Protein AF-A0A4R4XBF1-F1 (afdb_monomer_lite)

Sequence (308 aa):
MYIEVRAGDREWLAQVDAEIPAEWLHENLPLRLHAVQSEWSGQVMELFGKRVANPGKGVAPQPFQHAGQIVFSPALQRFAIAFGDGRWQDGFSVHPAIPVARIDADLEDFEAFGKSLMFVGARPVDFSLVADSALTHQKLEARIREQGRLVQLRIGTASAHAVLLEKSAPNLTASLARRLPLQGRAANTYSSGPLTRFWDSQGNEQGSTDLELDVDESTVASSGRVLAAPGFIYYMPNKPYNGLRIAARSTTMMRSALPGARGRTPLLPVAQFVGDWRAIADAAENIRFTGALPLTLAHAPADVSAQT

Organism: NCBI:txid2530375

Radius of gyration: 19.28 Å; chains: 1; bounding box: 50×50×50 Å

Secondary structure (DSSP, 8-state):
-EEEEEETTEEEEEEEPTTS-HHHHHHH-SEEEEEEE-SSSEEEEEEEES------S-PPPBS-B-TTEEEEETTTTEEEEEEEEE--B-SS-B--BEEEEEE-S-HHHHHHHHHHHHHH--EEEEEEE-S-HHHHHHHHHHHHHTTS-EEEEEETTEEEEEEE-TTTSHHHHHHHHHTPSEEEEEEE-TTSTTPEEEEETTS-TT----------HHHHHHH-BSEEPTTEEEEE--TTS-EEEEE-SS-EE-B--STT--SB--BEEEEEEES--HHHHHHHHHHHHH-PEEEEEEEPPGGGGG--

pLDDT: mean 90.12, std 11.33, range [39.03, 98.62]

Foldseek 3Di:
DWKWKDFPVDIFIWAWDPQQDPVQCVVFPWDKWKWAADPPKPQKTWTHDDFGADSDPDFFFDQWAAAFWWWAFNVVSTIMGGLGTTGCDDPPDGTRTGTTIGGDAPSVVSNVVSVCCVPVPITMMTMHDDPDPVVSLVVSLVRQQVQAAKKWKDWANAIFIKGFRCVLQVQQLVQVQVVPWWKAKFFDDPQQVLWTFGQTPPADPLSADDGPDPDDVVNLVVQFHQWDDAQFWWFFNDPPNTDIIHRHEDTDGRDGPDVPDPDTGTTHTTIGTRDDRVSVSVSSVCCVPVPMTIMTMHGDDPVVVPDD

Structure (mmCIF, N/CA/C/O backbone):
data_AF-A0A4R4XBF1-F1
#
_entry.id   AF-A0A4R4XBF1-F1
#
loop_
_atom_site.group_PDB
_atom_site.id
_atom_site.type_symbol
_atom_site.label_atom_id
_atom_site.label_alt_id
_atom_site.label_comp_id
_atom_site.label_asym_id
_atom_site.label_entity_id
_atom_site.label_seq_id
_atom_site.pdbx_PDB_ins_code
_atom_site.Cartn_x
_atom_site.Cartn_y
_atom_site.Cartn_z
_atom_site.occupancy
_atom_site.B_iso_or_equiv
_atom_site.auth_seq_id
_atom_site.auth_comp_id
_atom_site.auth_asym_id
_atom_site.auth_atom_id
_atom_site.pdbx_PDB_model_num
ATOM 1 N N . MET A 1 1 ? -4.465 -13.210 -9.370 1.00 94.88 1 MET A N 1
ATOM 2 C CA . MET A 1 1 ? -3.253 -13.438 -10.181 1.00 94.88 1 MET A CA 1
ATOM 3 C C . MET A 1 1 ? -2.088 -12.753 -9.491 1.00 94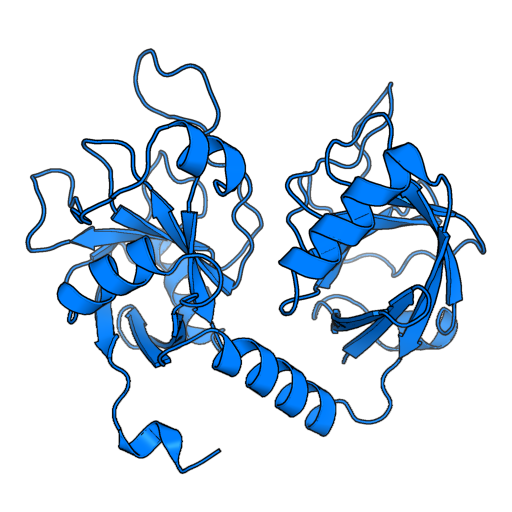.88 1 MET A C 1
ATOM 5 O O . MET A 1 1 ? -2.313 -11.746 -8.822 1.00 94.88 1 MET A O 1
ATOM 9 N N . TYR A 1 2 ? -0.885 -13.303 -9.628 1.00 97.31 2 TYR A N 1
ATOM 10 C CA . TYR A 1 2 ? 0.320 -12.775 -8.995 1.00 97.31 2 TYR A CA 1
ATOM 11 C C . TYR A 1 2 ? 1.453 -12.618 -10.000 1.00 97.31 2 TYR A C 1
ATOM 13 O O . TYR A 1 2 ? 1.590 -13.422 -10.926 1.00 97.31 2 TYR A O 1
ATOM 21 N N . ILE A 1 3 ? 2.260 -11.588 -9.772 1.00 97.81 3 ILE A N 1
ATOM 22 C CA . ILE A 1 3 ? 3.531 -11.349 -10.446 1.00 97.81 3 ILE A CA 1
ATOM 23 C C . ILE A 1 3 ? 4.636 -11.557 -9.415 1.00 97.81 3 ILE A C 1
ATOM 25 O O . ILE A 1 3 ? 4.566 -11.024 -8.308 1.00 97.81 3 ILE A O 1
ATOM 29 N N . GLU A 1 4 ? 5.655 -12.318 -9.778 1.00 97.94 4 GLU A N 1
ATOM 30 C CA . GLU A 1 4 ? 6.909 -12.375 -9.040 1.00 97.94 4 GLU A CA 1
ATOM 31 C C . GLU A 1 4 ? 7.856 -11.311 -9.610 1.00 97.94 4 GLU A C 1
ATOM 33 O O . GLU A 1 4 ? 8.024 -11.190 -10.827 1.00 97.94 4 GLU A O 1
ATOM 38 N N . VAL A 1 5 ? 8.444 -10.516 -8.717 1.00 98.31 5 VAL A N 1
ATOM 39 C CA . VAL A 1 5 ? 9.417 -9.466 -9.027 1.00 98.31 5 VAL A CA 1
ATOM 40 C C . VAL A 1 5 ? 10.745 -9.856 -8.387 1.00 98.31 5 VAL A C 1
ATOM 42 O O . VAL A 1 5 ? 10.819 -9.996 -7.167 1.00 98.31 5 VAL A O 1
ATOM 45 N N . ARG A 1 6 ? 11.803 -10.027 -9.186 1.00 98.44 6 ARG A N 1
ATOM 46 C CA . ARG A 1 6 ? 13.122 -10.473 -8.701 1.00 98.44 6 ARG A CA 1
ATOM 47 C C . ARG A 1 6 ? 14.225 -9.493 -9.034 1.00 98.44 6 ARG A C 1
ATOM 49 O O . ARG A 1 6 ? 14.297 -9.003 -10.154 1.00 98.44 6 ARG A O 1
ATOM 56 N N . ALA A 1 7 ? 15.129 -9.265 -8.086 1.00 98.12 7 ALA A N 1
ATOM 57 C CA . ALA A 1 7 ? 16.332 -8.460 -8.286 1.00 98.12 7 ALA A CA 1
ATOM 58 C C . ALA A 1 7 ? 17.541 -9.132 -7.616 1.00 98.12 7 ALA A C 1
ATOM 60 O O . ALA A 1 7 ? 17.825 -8.917 -6.436 1.00 98.12 7 ALA A O 1
ATOM 61 N N . GLY A 1 8 ? 18.268 -9.958 -8.377 1.00 96.12 8 GLY A N 1
ATOM 62 C CA . GLY A 1 8 ? 19.311 -10.826 -7.820 1.00 96.12 8 GLY A CA 1
ATOM 63 C C . GLY A 1 8 ? 18.697 -11.904 -6.924 1.00 96.12 8 GLY A C 1
ATOM 64 O O . GLY A 1 8 ? 17.823 -12.642 -7.374 1.00 96.12 8 GLY A O 1
ATOM 65 N N . ASP A 1 9 ? 19.124 -11.952 -5.661 1.00 96.69 9 ASP A N 1
ATOM 66 C CA . ASP A 1 9 ? 18.632 -12.920 -4.666 1.00 96.69 9 ASP A CA 1
ATOM 67 C C . ASP A 1 9 ? 17.354 -12.460 -3.946 1.00 96.69 9 ASP A C 1
ATOM 69 O O . ASP A 1 9 ? 16.825 -13.176 -3.099 1.00 96.69 9 ASP A O 1
ATOM 73 N N . ARG A 1 10 ? 16.855 -11.258 -4.263 1.00 97.62 10 ARG A N 1
ATOM 74 C CA . ARG A 1 10 ? 15.625 -10.709 -3.680 1.00 97.62 10 ARG A CA 1
ATOM 75 C C . ARG A 1 10 ? 14.412 -11.091 -4.513 1.00 97.62 10 ARG A C 1
ATOM 77 O O . ARG A 1 10 ? 14.472 -11.062 -5.745 1.00 97.62 10 ARG A O 1
ATOM 84 N N . GLU A 1 11 ? 13.317 -11.394 -3.827 1.00 97.06 11 GLU A N 1
ATOM 85 C CA . GLU A 1 11 ? 12.049 -11.820 -4.413 1.00 97.06 11 GLU A CA 1
ATOM 86 C C . GLU A 1 11 ? 10.882 -11.149 -3.687 1.00 97.06 11 GLU A C 1
ATOM 88 O O . GLU A 1 11 ? 10.724 -11.288 -2.472 1.00 97.06 11 GLU A O 1
ATOM 93 N N . TRP A 1 12 ? 10.024 -10.486 -4.458 1.00 97.56 12 TRP A N 1
ATOM 94 C CA . TRP A 1 12 ? 8.783 -9.897 -3.978 1.00 97.56 12 TRP A CA 1
ATOM 95 C C . TRP A 1 12 ? 7.598 -10.438 -4.769 1.00 97.56 12 TRP A C 1
ATOM 97 O O . TRP A 1 12 ? 7.664 -10.620 -5.986 1.00 97.56 12 TRP A O 1
ATOM 107 N N . LEU A 1 13 ? 6.489 -10.663 -4.071 1.00 97.19 13 LEU A N 1
ATOM 108 C CA . LEU A 1 13 ? 5.234 -11.104 -4.668 1.00 97.19 13 LEU A CA 1
ATOM 109 C C . LEU A 1 13 ? 4.285 -9.915 -4.769 1.00 97.19 13 LEU A C 1
ATOM 111 O O . LEU A 1 13 ? 3.999 -9.256 -3.769 1.00 97.19 13 LEU A O 1
ATOM 115 N N . ALA A 1 14 ? 3.786 -9.663 -5.976 1.00 97.19 14 ALA A N 1
ATOM 116 C CA . ALA A 1 14 ? 2.851 -8.589 -6.256 1.00 97.19 14 ALA A CA 1
ATOM 117 C C . ALA A 1 14 ? 1.478 -9.144 -6.652 1.00 97.19 14 ALA A C 1
ATOM 119 O O . ALA A 1 14 ? 1.356 -9.932 -7.594 1.00 97.19 14 ALA A O 1
ATOM 120 N N . GLN A 1 15 ? 0.430 -8.721 -5.950 1.00 96.00 15 GLN A N 1
ATOM 121 C CA . GLN A 1 15 ? -0.950 -9.022 -6.314 1.00 96.00 15 GLN A CA 1
ATOM 122 C C . GLN A 1 15 ? -1.380 -8.127 -7.476 1.00 96.00 15 GLN A C 1
ATOM 124 O O . GLN A 1 15 ? -1.270 -6.907 -7.386 1.00 96.00 15 GLN A O 1
ATOM 129 N N . VAL A 1 16 ? -1.868 -8.730 -8.558 1.00 95.81 16 VAL A N 1
ATOM 130 C CA . VAL A 1 16 ? -2.367 -8.006 -9.736 1.00 95.81 16 VAL A CA 1
ATOM 131 C C . VAL A 1 16 ? -3.674 -7.287 -9.408 1.00 95.81 16 VAL A C 1
ATOM 133 O O . VAL A 1 16 ? -4.547 -7.863 -8.753 1.00 95.81 16 VAL A O 1
ATOM 136 N N . ASP A 1 17 ? -3.799 -6.046 -9.876 1.00 93.12 17 ASP A N 1
ATOM 137 C CA . ASP A 1 17 ? -5.024 -5.258 -9.765 1.00 93.12 17 ASP A CA 1
ATOM 138 C C . ASP A 1 17 ? -6.161 -5.915 -10.569 1.00 93.12 17 ASP A C 1
ATOM 140 O O . ASP A 1 17 ? -5.951 -6.415 -11.674 1.00 93.12 17 ASP A O 1
ATOM 144 N N . ALA A 1 18 ? -7.371 -5.946 -10.006 1.00 90.25 18 ALA A N 1
ATOM 145 C CA . ALA A 1 18 ? -8.507 -6.639 -10.611 1.00 90.25 18 ALA A CA 1
ATOM 146 C C . ALA A 1 18 ? -8.931 -6.040 -11.962 1.00 90.25 18 ALA A C 1
ATOM 148 O O . ALA A 1 18 ? -9.569 -6.735 -12.751 1.00 90.25 18 ALA A O 1
ATOM 149 N N . GLU A 1 19 ? -8.582 -4.779 -12.230 1.00 91.38 19 GLU A N 1
ATOM 150 C CA . GLU A 1 19 ? -8.900 -4.113 -13.492 1.00 91.38 19 GLU A CA 1
ATOM 151 C C . GLU A 1 19 ? -7.895 -4.432 -14.618 1.00 91.38 19 GLU A C 1
ATOM 153 O O . GLU A 1 19 ? -8.108 -4.031 -15.764 1.00 91.38 19 GLU A O 1
ATOM 158 N N . ILE A 1 20 ? -6.807 -5.160 -14.328 1.00 94.38 20 ILE A N 1
ATOM 159 C CA . ILE A 1 20 ? -5.789 -5.519 -15.321 1.00 94.38 20 ILE A CA 1
ATOM 160 C C . ILE A 1 20 ? -6.159 -6.816 -16.046 1.00 94.38 20 ILE A C 1
ATOM 162 O O . ILE A 1 20 ? -6.286 -7.861 -15.398 1.00 94.38 20 ILE A O 1
ATOM 166 N N . PRO A 1 21 ? -6.265 -6.798 -17.390 1.00 93.88 21 PRO A N 1
ATOM 167 C CA . PRO A 1 21 ? -6.596 -7.997 -18.146 1.00 93.88 21 PRO A CA 1
ATOM 168 C C . PRO A 1 21 ? -5.510 -9.070 -18.036 1.00 93.88 21 PRO A C 1
ATOM 170 O O . PRO A 1 21 ? -4.314 -8.803 -18.201 1.00 93.88 21 PRO A O 1
ATOM 173 N N . ALA A 1 22 ? -5.937 -10.309 -17.794 1.00 94.44 22 ALA A N 1
ATOM 174 C CA . ALA A 1 22 ? -5.048 -11.458 -17.674 1.00 94.44 22 ALA A CA 1
ATOM 175 C C . ALA A 1 22 ? -4.267 -11.703 -18.974 1.00 94.44 22 ALA A C 1
ATOM 177 O O . ALA A 1 22 ? -3.059 -11.942 -18.933 1.00 94.44 22 ALA A O 1
ATOM 178 N N . GLU A 1 23 ? -4.934 -11.601 -20.127 1.00 94.75 23 GLU A N 1
ATOM 179 C CA . GLU A 1 23 ? -4.324 -11.781 -21.444 1.00 94.75 23 GLU A CA 1
ATOM 180 C C . GLU A 1 23 ? -3.169 -10.805 -21.681 1.00 94.75 23 GLU A C 1
ATOM 182 O O . GLU A 1 23 ? -2.104 -11.210 -22.146 1.00 94.75 23 GLU A O 1
ATOM 187 N N . TRP A 1 24 ? -3.322 -9.549 -21.254 1.00 95.06 24 TRP A N 1
ATOM 188 C CA . TRP A 1 24 ? -2.279 -8.543 -21.407 1.00 95.06 24 TRP A CA 1
ATOM 189 C C . TRP A 1 24 ? -1.025 -8.910 -20.611 1.00 95.06 24 TRP A C 1
ATOM 191 O O . TRP A 1 24 ? 0.094 -8.763 -21.107 1.00 95.06 24 TRP A O 1
ATOM 201 N N . LEU A 1 25 ? -1.187 -9.431 -19.394 1.00 95.44 25 LEU A N 1
ATOM 202 C CA . LEU A 1 25 ? -0.051 -9.898 -18.604 1.00 95.44 25 LEU A CA 1
ATOM 203 C C . LEU A 1 25 ? 0.626 -11.114 -19.241 1.00 95.44 25 LEU A C 1
ATOM 205 O O . LEU A 1 25 ? 1.853 -11.157 -19.283 1.00 95.44 25 LEU A O 1
ATOM 209 N N . HIS A 1 26 ? -0.143 -12.066 -19.773 1.00 95.44 26 HIS A N 1
ATOM 210 C CA . HIS A 1 26 ? 0.401 -13.246 -20.453 1.00 95.44 26 HIS A CA 1
ATOM 211 C C . HIS A 1 26 ? 1.184 -12.903 -21.727 1.00 95.44 26 HIS A C 1
ATOM 213 O O . HIS A 1 26 ? 2.199 -13.533 -22.005 1.00 95.44 26 HIS A O 1
ATOM 219 N N . GLU A 1 27 ? 0.743 -11.907 -22.493 1.00 95.31 27 GLU A N 1
ATOM 220 C CA . GLU A 1 27 ? 1.432 -11.472 -23.716 1.00 95.31 27 GLU A CA 1
ATOM 221 C C . GLU A 1 27 ? 2.728 -10.708 -23.434 1.00 95.31 27 GLU A C 1
ATOM 223 O O . GLU A 1 27 ? 3.649 -10.687 -24.259 1.00 95.31 27 GLU A O 1
ATOM 228 N N . ASN A 1 28 ? 2.792 -10.040 -22.281 1.00 95.38 28 ASN A N 1
ATOM 229 C CA . ASN A 1 28 ? 3.901 -9.159 -21.961 1.00 95.38 28 ASN A CA 1
ATOM 230 C C . ASN A 1 28 ? 4.918 -9.792 -21.016 1.00 95.38 28 ASN A C 1
ATOM 232 O O . ASN A 1 28 ? 6.075 -9.413 -21.124 1.00 95.38 28 ASN A O 1
ATOM 236 N N . LEU A 1 29 ? 4.550 -10.755 -20.164 1.00 96.00 29 LEU A N 1
ATOM 237 C CA . LEU A 1 29 ? 5.456 -11.442 -19.236 1.00 96.00 29 LEU A CA 1
ATOM 238 C C . LEU A 1 29 ? 5.908 -12.820 -19.771 1.00 96.00 29 LEU A C 1
ATOM 240 O O . LEU A 1 29 ? 5.133 -13.498 -20.441 1.00 96.00 29 LEU A O 1
ATOM 244 N N . PRO A 1 30 ? 7.137 -13.282 -19.457 1.00 97.25 30 PRO A N 1
ATOM 245 C CA . PRO A 1 30 ? 8.114 -12.660 -18.562 1.00 97.25 30 PRO A CA 1
ATOM 246 C C . PRO A 1 30 ? 8.874 -11.483 -19.194 1.00 97.25 30 PRO A C 1
ATOM 248 O O . PRO A 1 30 ? 9.080 -11.428 -20.408 1.00 97.25 30 PRO A O 1
ATOM 251 N N . LEU A 1 31 ? 9.336 -10.554 -18.353 1.00 96.88 31 LEU A N 1
ATOM 252 C CA . LEU A 1 31 ? 10.154 -9.404 -18.754 1.00 96.88 31 LEU A CA 1
ATOM 253 C C . LEU A 1 31 ? 11.395 -9.285 -17.891 1.00 96.88 31 LEU A C 1
ATOM 255 O O . LEU A 1 31 ? 11.340 -9.475 -16.683 1.00 96.88 31 LEU A O 1
ATOM 259 N N . ARG A 1 32 ? 12.486 -8.849 -18.516 1.00 98.00 32 ARG A N 1
ATOM 260 C CA . ARG A 1 32 ? 13.673 -8.357 -17.824 1.00 98.00 32 ARG A CA 1
ATOM 261 C C . ARG A 1 32 ? 13.848 -6.880 -18.126 1.00 98.00 32 ARG A C 1
ATOM 263 O O . ARG A 1 32 ? 13.987 -6.492 -19.287 1.00 98.00 32 ARG A O 1
ATOM 270 N N . LEU A 1 33 ? 13.827 -6.066 -17.081 1.00 98.12 33 LEU A N 1
ATOM 271 C CA . LEU A 1 33 ? 13.934 -4.612 -17.144 1.00 98.12 33 LEU A CA 1
ATOM 272 C C . LEU A 1 33 ? 15.118 -4.143 -16.294 1.00 98.12 33 LEU A C 1
ATOM 274 O O . LEU A 1 33 ? 15.701 -4.914 -15.537 1.00 98.12 33 LEU A O 1
ATOM 278 N N . HIS A 1 34 ? 15.482 -2.875 -16.421 1.00 98.62 34 HIS A N 1
ATOM 279 C CA . HIS A 1 34 ? 16.468 -2.216 -15.574 1.00 98.62 34 HIS A CA 1
ATOM 280 C C . HIS A 1 34 ? 15.759 -1.166 -14.727 1.00 98.62 34 HIS A C 1
ATOM 282 O O . HIS A 1 34 ? 15.228 -0.197 -15.270 1.00 98.62 34 HIS A O 1
ATOM 288 N N . ALA A 1 35 ? 15.746 -1.369 -13.413 1.00 98.56 35 ALA A N 1
ATOM 289 C CA . ALA A 1 35 ? 15.253 -0.393 -12.458 1.00 98.56 35 ALA A CA 1
ATOM 290 C C . ALA A 1 35 ? 16.285 0.714 -12.253 1.00 98.56 35 ALA A C 1
ATOM 292 O O . ALA A 1 35 ? 17.456 0.437 -11.984 1.00 98.56 35 ALA A O 1
ATOM 293 N N . VAL A 1 36 ? 15.834 1.959 -12.368 1.00 98.25 36 VAL A N 1
ATOM 294 C CA . VAL A 1 36 ? 16.632 3.171 -12.167 1.00 98.25 36 VAL A CA 1
ATOM 295 C C . VAL A 1 36 ? 15.869 4.101 -11.235 1.00 98.25 36 VAL A C 1
ATOM 297 O O . VAL A 1 36 ? 14.657 4.254 -11.376 1.00 98.25 36 VAL A O 1
ATOM 300 N N . GLN A 1 37 ? 16.561 4.734 -10.290 1.00 97.38 37 GLN A N 1
ATOM 301 C CA . GLN A 1 37 ? 15.962 5.778 -9.461 1.00 97.38 37 GLN A CA 1
ATOM 302 C C . GLN A 1 37 ? 15.460 6.926 -10.347 1.00 97.38 37 GLN A C 1
ATOM 304 O O . GLN A 1 37 ? 16.231 7.479 -11.128 1.00 97.38 37 GLN A O 1
ATOM 309 N N . SER A 1 38 ? 14.189 7.309 -10.216 1.00 96.19 38 SER A N 1
ATOM 310 C CA . SER A 1 38 ? 13.674 8.478 -10.930 1.00 96.19 38 SER A CA 1
ATOM 311 C C . SER A 1 38 ? 14.205 9.764 -10.300 1.00 96.19 38 SER A C 1
ATOM 313 O O . SER A 1 38 ? 14.159 9.935 -9.079 1.00 96.19 38 SER A O 1
ATOM 315 N N . GLU A 1 39 ? 14.657 10.693 -11.138 1.00 94.56 39 GLU A N 1
ATOM 316 C CA . GLU A 1 39 ? 15.196 11.991 -10.708 1.00 94.56 39 GLU A CA 1
ATOM 317 C C . GLU A 1 39 ? 14.098 12.966 -10.252 1.00 94.56 39 GLU A C 1
ATOM 319 O O . GLU A 1 39 ? 14.338 13.836 -9.418 1.00 94.56 39 GLU A O 1
ATOM 324 N N . TRP A 1 40 ? 12.875 12.806 -10.770 1.00 93.12 40 TRP A N 1
ATOM 325 C CA . TRP A 1 40 ? 11.784 13.778 -10.602 1.00 93.12 40 TRP A CA 1
ATOM 326 C C . TRP A 1 40 ? 10.613 13.256 -9.766 1.00 93.12 40 TRP A C 1
ATOM 328 O O . TRP A 1 40 ? 9.744 14.036 -9.377 1.00 93.12 40 TRP A O 1
ATOM 338 N N . SER A 1 41 ? 10.578 11.953 -9.469 1.00 93.56 41 SER A N 1
ATOM 339 C CA . SER A 1 41 ? 9.364 11.281 -8.974 1.00 93.56 41 SER A CA 1
ATOM 340 C C . SER A 1 41 ? 9.366 10.927 -7.482 1.00 93.56 41 SER A C 1
ATOM 342 O O . SER A 1 41 ? 8.446 10.258 -7.004 1.00 93.56 41 SER A O 1
ATOM 344 N N . GLY A 1 42 ? 10.371 11.367 -6.719 1.00 91.75 42 GLY A N 1
ATOM 345 C CA . GLY A 1 42 ? 10.514 10.998 -5.307 1.00 91.75 42 GLY A CA 1
ATOM 346 C C . GLY A 1 42 ? 10.883 9.521 -5.149 1.00 91.75 42 GLY A C 1
ATOM 347 O O . GLY A 1 42 ? 11.841 9.058 -5.762 1.00 91.75 42 GLY A O 1
ATOM 348 N N . GLN A 1 43 ? 10.137 8.760 -4.342 1.00 95.38 43 GLN A N 1
ATOM 349 C CA . GLN A 1 43 ? 10.429 7.342 -4.084 1.00 95.38 43 GLN A CA 1
ATOM 350 C C . GLN A 1 43 ? 9.832 6.409 -5.155 1.00 95.38 43 GLN A C 1
ATOM 352 O O . GLN A 1 43 ? 9.086 5.476 -4.854 1.00 95.38 43 GLN A O 1
ATOM 357 N N . VAL A 1 44 ? 10.153 6.681 -6.424 1.00 97.19 44 VAL A N 1
ATOM 358 C CA . VAL A 1 44 ? 9.748 5.881 -7.590 1.00 97.19 44 VAL A CA 1
ATOM 359 C C . VAL A 1 44 ? 10.985 5.462 -8.372 1.00 97.19 44 VAL A C 1
ATOM 361 O O . VAL A 1 44 ? 11.847 6.291 -8.668 1.00 97.19 44 VAL A O 1
ATOM 364 N N . MET A 1 45 ? 11.050 4.184 -8.738 1.00 98.06 45 MET A N 1
ATOM 365 C CA . MET A 1 45 ? 12.010 3.668 -9.708 1.00 98.06 45 MET A CA 1
ATOM 366 C C . MET A 1 45 ? 11.326 3.469 -11.063 1.00 98.06 45 MET A C 1
ATOM 368 O O . MET A 1 45 ? 10.221 2.931 -11.145 1.00 98.06 45 MET A O 1
ATOM 372 N N . GLU A 1 46 ? 11.980 3.903 -12.131 1.00 97.81 46 GLU A N 1
ATOM 373 C CA . GLU A 1 46 ? 11.531 3.707 -13.508 1.00 97.81 46 GLU A CA 1
ATOM 374 C C . GLU A 1 46 ? 12.162 2.444 -14.082 1.00 97.81 46 GLU A C 1
ATOM 376 O O . GLU A 1 46 ? 13.324 2.141 -13.807 1.00 97.81 46 GLU A O 1
ATOM 381 N N . LEU A 1 47 ? 11.392 1.695 -14.874 1.00 98.06 47 LEU A N 1
ATOM 382 C CA . LEU A 1 47 ? 11.845 0.436 -15.451 1.00 98.06 47 LEU A CA 1
ATOM 383 C C . LEU A 1 47 ? 12.091 0.597 -16.952 1.00 98.06 47 LEU A C 1
ATOM 385 O O . LEU A 1 47 ? 11.168 0.844 -17.731 1.00 98.06 47 LEU A O 1
ATOM 389 N N . PHE A 1 48 ? 13.346 0.430 -17.362 1.00 97.69 48 PHE A N 1
ATOM 390 C CA . PHE A 1 48 ? 13.781 0.550 -18.752 1.00 97.69 48 PHE A CA 1
ATOM 391 C C . PHE A 1 48 ? 14.023 -0.822 -19.382 1.00 97.69 48 PHE A C 1
ATOM 393 O O . PHE A 1 48 ? 14.629 -1.706 -18.780 1.00 97.69 48 PHE A O 1
ATOM 400 N N . GLY A 1 49 ? 13.582 -1.004 -20.624 1.00 94.94 49 GLY A N 1
ATOM 401 C CA . GLY A 1 49 ? 13.760 -2.255 -21.354 1.00 94.94 49 GLY A CA 1
ATOM 402 C C . GLY A 1 49 ? 12.801 -2.364 -22.532 1.00 94.94 49 GLY A C 1
ATOM 403 O O . GLY A 1 49 ? 12.544 -1.377 -23.224 1.00 94.94 49 GLY A O 1
ATOM 404 N N . LYS A 1 50 ? 12.276 -3.571 -22.765 1.00 93.12 50 LYS A N 1
ATOM 405 C CA . LYS A 1 50 ? 11.281 -3.833 -23.812 1.00 93.12 50 LYS A CA 1
ATOM 406 C C . LYS A 1 50 ? 10.036 -2.966 -23.581 1.00 93.12 50 LYS A C 1
ATOM 408 O O . LYS A 1 50 ? 9.508 -2.929 -22.473 1.00 93.12 50 LYS A O 1
ATOM 413 N N . ARG A 1 51 ? 9.561 -2.293 -24.635 1.00 92.62 51 ARG A N 1
ATOM 414 C CA . ARG A 1 51 ? 8.282 -1.566 -24.607 1.00 92.62 51 ARG A CA 1
ATOM 415 C C . ARG A 1 51 ? 7.120 -2.546 -24.514 1.00 92.62 51 ARG A C 1
ATOM 417 O O . ARG A 1 51 ? 7.143 -3.602 -25.144 1.00 92.62 51 ARG A O 1
ATOM 424 N N . VAL A 1 52 ? 6.108 -2.153 -23.758 1.00 91.81 52 VAL A N 1
ATOM 425 C CA . VAL A 1 52 ? 4.949 -2.983 -23.422 1.00 91.81 52 VAL A CA 1
ATOM 426 C C . VAL A 1 52 ? 3.709 -2.340 -24.029 1.00 91.81 52 VAL A C 1
ATOM 428 O O . VAL A 1 52 ? 3.569 -1.112 -24.020 1.00 91.81 52 VAL A O 1
ATOM 431 N N . ALA A 1 53 ? 2.832 -3.157 -24.612 1.00 90.62 53 ALA A N 1
ATOM 432 C CA . ALA A 1 53 ? 1.586 -2.663 -25.188 1.00 90.62 53 ALA A CA 1
ATOM 433 C C . ALA A 1 53 ? 0.703 -2.027 -24.100 1.00 90.62 53 ALA A C 1
ATOM 435 O O . ALA A 1 53 ? 0.841 -2.328 -22.919 1.00 90.62 53 ALA A O 1
ATOM 436 N N . ASN A 1 54 ? -0.216 -1.141 -24.477 1.00 90.19 54 ASN A N 1
ATOM 437 C CA . ASN A 1 54 ? -1.161 -0.571 -23.516 1.00 90.19 54 ASN A CA 1
ATOM 438 C C . ASN A 1 54 ? -2.151 -1.664 -23.044 1.00 90.19 54 ASN A C 1
ATOM 440 O O . ASN A 1 54 ? -2.707 -2.326 -23.921 1.00 90.19 54 ASN A O 1
ATOM 444 N N . PRO A 1 55 ? -2.406 -1.839 -21.728 1.00 87.38 55 PRO A N 1
ATOM 445 C CA . PRO A 1 55 ? -3.381 -2.808 -21.207 1.00 87.38 55 PRO A CA 1
ATOM 446 C C . PRO A 1 55 ? -4.825 -2.569 -21.664 1.00 87.38 55 PRO A C 1
ATOM 448 O O . PRO A 1 55 ? -5.675 -3.428 -21.468 1.00 87.38 55 PRO A O 1
ATOM 451 N N . GLY A 1 56 ? -5.116 -1.429 -22.297 1.00 80.69 56 GLY A N 1
ATOM 452 C CA . GLY A 1 56 ? -6.418 -1.125 -22.880 1.00 80.69 56 GLY A CA 1
ATOM 453 C C . GLY A 1 56 ? -7.111 0.046 -22.189 1.00 80.69 56 GLY A C 1
ATOM 454 O O . GLY A 1 56 ? -6.526 0.762 -21.377 1.00 80.69 56 GLY A O 1
ATOM 455 N N . LYS A 1 57 ? -8.368 0.295 -22.566 1.00 71.19 57 LYS A N 1
ATOM 456 C CA . LYS A 1 57 ? -9.204 1.340 -21.957 1.00 71.19 57 LYS A CA 1
ATOM 457 C C . LYS A 1 57 ? -9.951 0.734 -20.770 1.00 71.19 57 LYS A C 1
ATOM 459 O O . LYS A 1 57 ? -10.600 -0.287 -20.947 1.00 71.19 57 LYS A O 1
ATOM 464 N N . GLY A 1 58 ? -9.915 1.378 -19.606 1.00 74.38 58 GLY A N 1
ATOM 465 C CA . GLY A 1 58 ? -10.760 0.981 -18.473 1.00 74.38 58 GLY A CA 1
ATOM 466 C C . GLY A 1 58 ? -10.208 1.390 -17.115 1.00 74.38 58 GLY A C 1
ATOM 467 O O . GLY A 1 58 ? -10.965 1.897 -16.297 1.00 74.38 58 GLY A O 1
ATOM 468 N N . VAL A 1 59 ? -8.893 1.267 -16.919 1.00 78.12 59 VAL A N 1
ATOM 469 C CA . VAL A 1 59 ? -8.256 1.562 -15.628 1.00 78.12 59 VAL A CA 1
ATOM 470 C C . VAL A 1 59 ? -7.958 3.052 -15.506 1.00 78.12 59 VAL A C 1
ATOM 472 O O . VAL A 1 59 ? -7.249 3.634 -16.337 1.00 78.12 59 VAL A O 1
ATOM 475 N N . ALA A 1 60 ? -8.498 3.690 -14.470 1.00 85.38 60 ALA A N 1
ATOM 476 C CA . ALA A 1 60 ? -8.256 5.105 -14.224 1.00 85.38 60 ALA A CA 1
ATOM 477 C C . ALA A 1 60 ? -6.817 5.323 -13.710 1.00 85.38 60 ALA A C 1
ATOM 479 O O . ALA A 1 60 ? -6.406 4.688 -12.735 1.00 85.38 60 ALA A O 1
ATOM 480 N N . PRO A 1 61 ? -6.034 6.239 -14.311 1.00 90.00 61 PRO A N 1
ATOM 481 C CA . PRO A 1 61 ? -4.702 6.540 -13.812 1.00 90.00 61 PRO A CA 1
ATOM 482 C C . PRO A 1 61 ? -4.772 7.198 -12.430 1.00 90.00 61 PRO A C 1
ATOM 484 O O . PRO A 1 61 ? -5.644 8.025 -12.154 1.00 90.00 61 PRO A O 1
ATOM 487 N N . GLN A 1 62 ? -3.801 6.880 -11.579 1.00 87.50 62 GLN A N 1
ATOM 488 C CA . GLN A 1 62 ? -3.664 7.451 -10.247 1.00 87.50 62 GLN A CA 1
ATOM 489 C C . GLN A 1 62 ? -2.554 8.513 -10.220 1.00 87.50 62 GLN A C 1
ATOM 491 O O . GLN A 1 62 ? -1.461 8.291 -10.743 1.00 87.50 62 GLN A O 1
ATOM 496 N N . PRO A 1 63 ? -2.794 9.685 -9.602 1.00 85.31 63 PRO A N 1
ATOM 497 C CA . PRO A 1 63 ? -1.830 10.784 -9.599 1.00 85.31 63 PRO A CA 1
ATOM 498 C C . PRO A 1 63 ? -0.697 10.627 -8.577 1.00 85.31 63 PRO A C 1
ATOM 500 O O . PRO A 1 63 ? 0.219 11.445 -8.594 1.00 85.31 63 PRO A O 1
ATOM 503 N N . PHE A 1 64 ? -0.778 9.651 -7.673 1.00 90.38 64 PHE A N 1
ATOM 504 C CA . PHE A 1 64 ? 0.193 9.386 -6.611 1.00 90.38 64 PHE A CA 1
ATOM 505 C C . PHE A 1 64 ? 0.395 7.885 -6.475 1.00 90.38 64 PHE A C 1
ATOM 507 O O . PHE A 1 64 ? -0.539 7.127 -6.734 1.00 90.38 64 PHE A O 1
ATOM 514 N N . GLN A 1 65 ? 1.592 7.483 -6.052 1.00 93.19 65 GLN A N 1
ATOM 515 C CA . GLN A 1 65 ? 1.947 6.085 -5.856 1.00 93.19 65 GLN A CA 1
ATOM 516 C C . GLN A 1 65 ? 2.490 5.850 -4.453 1.00 93.19 65 GLN A C 1
ATOM 518 O O . GLN A 1 65 ? 3.241 6.671 -3.932 1.00 93.19 65 GLN A O 1
ATOM 523 N N . HIS A 1 66 ? 2.106 4.734 -3.846 1.00 92.94 66 HIS A N 1
ATOM 524 C CA . HIS A 1 66 ? 2.579 4.332 -2.521 1.00 92.94 66 HIS A CA 1
ATOM 525 C C . HIS A 1 66 ? 3.581 3.182 -2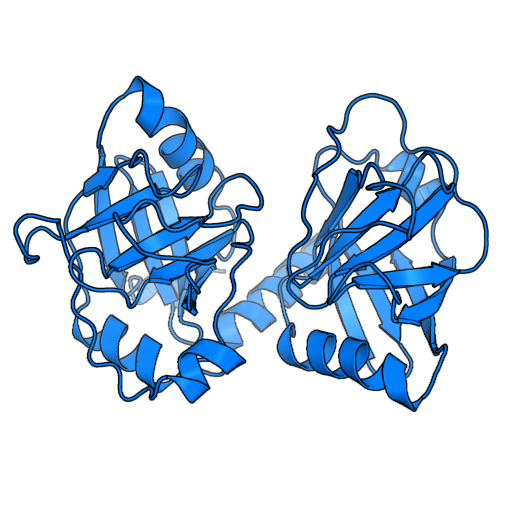.610 1.00 92.94 66 HIS A C 1
ATOM 527 O O . HIS A 1 66 ? 3.675 2.507 -3.635 1.00 92.94 66 HIS A O 1
ATOM 533 N N . ALA A 1 67 ? 4.273 2.915 -1.501 1.00 93.50 67 ALA A N 1
ATOM 534 C CA . ALA A 1 67 ? 5.210 1.804 -1.392 1.00 93.50 67 ALA A CA 1
ATOM 535 C C . ALA A 1 67 ? 4.588 0.483 -1.883 1.00 93.50 67 ALA A C 1
ATOM 537 O O . ALA A 1 67 ? 3.458 0.147 -1.519 1.00 93.50 67 ALA A O 1
ATOM 538 N N . GLY A 1 68 ? 5.330 -0.229 -2.730 1.00 95.88 68 GLY A N 1
ATOM 539 C CA . GLY A 1 68 ? 4.953 -1.504 -3.336 1.00 95.88 68 GLY A CA 1
ATOM 540 C C . GLY A 1 68 ? 4.101 -1.398 -4.604 1.00 95.88 68 GLY A C 1
ATOM 541 O O . GLY A 1 68 ? 3.872 -2.417 -5.254 1.00 95.88 68 GLY A O 1
ATOM 542 N N . GLN A 1 69 ? 3.624 -0.211 -4.993 1.00 96.94 69 GLN A N 1
ATOM 543 C CA . GLN A 1 69 ? 2.736 -0.076 -6.150 1.00 96.94 69 GLN A CA 1
ATOM 544 C C . GLN A 1 69 ? 3.506 -0.136 -7.474 1.00 96.94 69 GLN A C 1
ATOM 546 O O . GLN A 1 69 ? 4.379 0.694 -7.739 1.00 96.94 69 GLN A O 1
ATOM 551 N N . ILE A 1 70 ? 3.132 -1.089 -8.327 1.00 97.69 70 ILE A N 1
ATOM 552 C CA . ILE A 1 70 ? 3.615 -1.238 -9.701 1.00 97.69 70 ILE A CA 1
ATOM 553 C C . ILE A 1 70 ? 2.624 -0.530 -10.616 1.00 97.69 70 ILE A C 1
ATOM 555 O O . ILE A 1 70 ? 1.424 -0.805 -10.573 1.00 97.69 70 ILE A O 1
ATOM 559 N N . VAL A 1 71 ? 3.122 0.376 -11.451 1.00 97.19 71 VAL A N 1
ATOM 560 C CA . VAL A 1 71 ? 2.303 1.175 -12.362 1.00 97.19 71 VAL A CA 1
ATOM 561 C C . VAL A 1 71 ? 2.818 1.109 -13.793 1.00 97.19 71 VAL A C 1
ATOM 563 O O . VAL A 1 71 ? 4.004 0.895 -14.034 1.00 97.19 71 VAL A O 1
ATOM 566 N N . PHE A 1 72 ? 1.928 1.340 -14.751 1.00 96.88 72 PHE A N 1
ATOM 567 C CA . PHE A 1 72 ? 2.228 1.443 -16.174 1.00 96.88 72 PHE A CA 1
ATOM 568 C C . PHE A 1 72 ? 1.813 2.814 -16.716 1.00 96.88 72 PHE A C 1
ATOM 570 O O . PHE A 1 72 ? 0.753 3.329 -16.367 1.00 96.88 72 PHE A O 1
ATOM 577 N N . SER A 1 73 ? 2.630 3.409 -17.587 1.00 94.94 73 SER A N 1
ATOM 578 C CA . SER A 1 73 ? 2.278 4.649 -18.290 1.00 94.94 73 SER A CA 1
ATOM 579 C C . SER A 1 73 ? 2.035 4.362 -19.768 1.00 94.94 73 SER A C 1
ATOM 581 O O . SER A 1 73 ? 2.991 4.044 -20.481 1.00 94.94 73 SER A O 1
ATOM 583 N N . PRO A 1 74 ? 0.799 4.538 -20.275 1.00 92.62 74 PRO A N 1
ATOM 584 C CA . PRO A 1 74 ? 0.509 4.406 -21.700 1.00 92.62 74 PRO A CA 1
ATOM 585 C C . PRO A 1 74 ? 1.316 5.350 -22.587 1.00 92.62 74 PRO A C 1
ATOM 587 O O . PRO A 1 74 ? 1.716 4.967 -23.682 1.00 92.62 74 PRO A O 1
ATOM 590 N N . ALA A 1 75 ? 1.568 6.573 -22.111 1.00 91.50 75 ALA A N 1
ATOM 591 C CA . ALA A 1 75 ? 2.310 7.583 -22.861 1.00 91.50 75 ALA A CA 1
ATOM 592 C C . ALA A 1 75 ? 3.780 7.184 -23.050 1.00 91.50 75 ALA A C 1
ATOM 594 O O . ALA A 1 75 ? 4.375 7.453 -24.089 1.00 91.50 75 ALA A O 1
ATOM 595 N N . LEU A 1 76 ? 4.353 6.525 -22.042 1.00 93.31 76 LEU A N 1
ATOM 596 C CA . LEU A 1 76 ? 5.761 6.140 -22.017 1.00 93.31 76 LEU A CA 1
ATOM 597 C C . LEU A 1 76 ? 5.984 4.674 -22.421 1.00 93.31 76 LEU A C 1
ATOM 599 O O . LEU A 1 76 ? 7.124 4.276 -22.648 1.00 93.31 76 LEU A O 1
ATOM 603 N N . GLN A 1 77 ? 4.913 3.875 -22.494 1.00 94.75 77 GLN A N 1
ATOM 604 C CA . GLN A 1 77 ? 4.920 2.428 -22.747 1.00 94.75 77 GLN A CA 1
ATOM 605 C C . GLN A 1 77 ? 5.896 1.658 -21.847 1.00 94.75 77 GLN A C 1
ATOM 607 O O . GLN A 1 77 ? 6.593 0.740 -22.293 1.00 94.75 77 GLN A O 1
ATOM 612 N N . ARG A 1 78 ? 5.965 2.062 -20.575 1.00 95.25 78 ARG A N 1
ATOM 613 C CA . ARG A 1 78 ? 6.900 1.522 -19.584 1.00 95.25 78 ARG A CA 1
ATOM 614 C C . ARG A 1 78 ? 6.241 1.355 -18.225 1.00 95.25 78 ARG A C 1
ATOM 616 O O . ARG A 1 78 ? 5.190 1.941 -17.957 1.00 95.25 78 ARG A O 1
ATOM 623 N N . PHE A 1 79 ? 6.904 0.582 -17.380 1.00 97.56 79 PHE A N 1
ATOM 624 C CA . PHE A 1 79 ? 6.540 0.399 -15.985 1.00 97.56 79 PHE A CA 1
ATOM 625 C C . PHE A 1 79 ? 7.342 1.330 -15.069 1.00 97.56 79 PHE A C 1
ATOM 627 O O . PHE A 1 79 ? 8.445 1.768 -15.404 1.00 97.56 79 PHE A O 1
ATOM 634 N N . ALA A 1 80 ? 6.798 1.574 -13.885 1.00 97.88 80 ALA A N 1
ATOM 635 C CA . ALA A 1 80 ? 7.507 2.120 -12.739 1.00 97.88 80 ALA A CA 1
ATOM 636 C C . ALA A 1 80 ? 7.038 1.407 -11.466 1.00 97.88 80 ALA A C 1
ATOM 638 O O . ALA A 1 80 ? 5.952 0.823 -11.439 1.00 97.88 80 ALA A O 1
ATOM 639 N N . ILE A 1 81 ? 7.850 1.453 -10.411 1.00 98.06 81 ILE A N 1
ATOM 640 C CA . ILE A 1 81 ? 7.478 0.926 -9.096 1.00 98.06 81 ILE A CA 1
ATOM 641 C C . ILE A 1 81 ? 7.766 1.975 -8.032 1.00 98.06 81 ILE A C 1
ATOM 643 O O . ILE A 1 81 ? 8.865 2.527 -7.969 1.00 98.06 81 ILE A O 1
ATOM 647 N N . ALA A 1 82 ? 6.792 2.251 -7.176 1.00 97.50 82 ALA A N 1
ATOM 648 C CA . ALA A 1 82 ? 7.007 3.088 -6.008 1.00 97.50 82 ALA A CA 1
ATOM 649 C C . ALA A 1 82 ? 7.555 2.243 -4.854 1.00 97.50 82 ALA A C 1
ATOM 651 O O . ALA A 1 82 ? 6.926 1.284 -4.419 1.00 97.50 82 ALA A O 1
ATOM 652 N N . PHE A 1 83 ? 8.733 2.600 -4.345 1.00 96.44 83 PHE A N 1
ATOM 653 C CA . PHE A 1 83 ? 9.348 1.970 -3.167 1.00 96.44 83 PHE A CA 1
ATOM 654 C C . PHE A 1 83 ? 9.119 2.783 -1.883 1.00 96.44 83 PHE A C 1
ATOM 656 O O . PHE A 1 83 ? 9.662 2.474 -0.829 1.00 96.44 83 PHE A O 1
ATOM 663 N N . GLY A 1 84 ? 8.304 3.830 -1.981 1.00 92.88 84 GLY A N 1
ATOM 664 C CA . GLY A 1 84 ? 7.897 4.713 -0.902 1.00 92.88 84 GLY A CA 1
ATOM 665 C C . GLY A 1 84 ? 6.815 5.669 -1.403 1.00 92.88 84 GLY A C 1
ATOM 666 O O . GLY A 1 84 ? 6.027 5.308 -2.277 1.00 92.88 84 GLY A O 1
ATOM 667 N N . ASP A 1 85 ? 6.794 6.895 -0.893 1.00 90.75 85 ASP A N 1
ATOM 668 C CA . ASP A 1 85 ? 5.845 7.912 -1.333 1.00 90.75 85 ASP A CA 1
ATOM 669 C C . ASP A 1 85 ? 6.323 8.593 -2.623 1.00 90.75 85 ASP A C 1
ATOM 671 O O . ASP A 1 85 ? 7.357 9.271 -2.664 1.00 90.75 85 ASP A O 1
ATOM 675 N N . GLY A 1 86 ? 5.543 8.429 -3.691 1.00 90.50 86 GLY A N 1
ATOM 676 C CA . GLY A 1 86 ? 5.923 8.827 -5.036 1.00 90.50 86 GLY A CA 1
ATOM 677 C C . GLY A 1 86 ? 4.840 9.567 -5.811 1.00 90.50 86 GLY A C 1
ATOM 678 O O . GLY A 1 86 ? 3.640 9.476 -5.539 1.00 90.50 86 GLY A O 1
ATOM 679 N N . ARG A 1 87 ? 5.286 10.305 -6.825 1.00 91.88 87 ARG A N 1
ATOM 680 C CA . ARG A 1 87 ? 4.435 10.803 -7.905 1.00 91.88 87 ARG A CA 1
ATOM 681 C C . ARG A 1 87 ? 5.216 10.694 -9.196 1.00 91.88 87 ARG A C 1
ATOM 683 O O . ARG A 1 87 ? 6.162 11.449 -9.379 1.00 91.88 87 ARG A O 1
ATOM 690 N N . TRP A 1 88 ? 4.820 9.782 -10.073 1.00 93.88 88 TRP A N 1
ATOM 691 C CA . TRP A 1 88 ? 5.521 9.577 -11.329 1.00 93.88 88 TRP A CA 1
ATOM 692 C C . TRP A 1 88 ? 5.361 10.784 -12.254 1.00 93.88 88 TRP A C 1
ATOM 694 O O . TRP A 1 88 ? 4.261 11.107 -12.709 1.00 93.88 88 TRP A O 1
ATOM 704 N N . GLN A 1 89 ? 6.466 11.475 -12.495 1.00 94.25 89 GLN A N 1
ATOM 705 C CA . GLN A 1 89 ? 6.518 12.708 -13.265 1.00 94.25 89 GLN A CA 1
ATOM 706 C C . GLN A 1 89 ? 7.909 12.898 -13.873 1.00 94.25 89 GLN A C 1
ATOM 708 O O . GLN A 1 89 ? 8.875 12.260 -13.453 1.00 94.25 89 GLN A O 1
ATOM 713 N N . ASP A 1 90 ? 7.999 13.808 -14.831 1.00 91.56 90 ASP A N 1
ATOM 714 C CA . ASP A 1 90 ? 9.254 14.344 -15.344 1.00 91.56 90 ASP A CA 1
ATOM 715 C C . ASP A 1 90 ? 9.357 15.848 -15.030 1.00 91.56 90 ASP A C 1
ATOM 717 O O . ASP A 1 90 ? 8.536 16.411 -14.298 1.00 91.56 90 ASP A O 1
ATOM 721 N N . GLY A 1 91 ? 10.380 16.515 -15.568 1.00 90.19 91 GLY A N 1
ATOM 722 C CA . GLY A 1 91 ? 10.561 17.960 -15.401 1.00 90.19 91 GLY A CA 1
ATOM 723 C C . GLY A 1 91 ? 9.455 18.824 -16.028 1.00 90.19 91 GLY A C 1
ATOM 724 O O . GLY A 1 91 ? 9.446 20.035 -15.811 1.00 90.19 91 GLY A O 1
ATOM 725 N N . PHE A 1 92 ? 8.527 18.240 -16.793 1.00 90.88 92 PHE A N 1
ATOM 726 C CA . PHE A 1 92 ? 7.505 18.964 -17.551 1.00 90.88 92 PHE A CA 1
ATOM 727 C C . PHE A 1 92 ? 6.081 18.668 -17.080 1.00 90.88 92 PHE A C 1
ATOM 729 O O . PHE A 1 92 ? 5.223 19.552 -17.114 1.00 90.88 92 PHE A O 1
ATOM 736 N N . SER A 1 93 ? 5.789 17.432 -16.682 1.00 91.44 93 SER A N 1
ATOM 737 C CA . SER A 1 93 ? 4.428 16.989 -16.413 1.00 91.44 93 SER A CA 1
ATOM 738 C C . SER A 1 93 ? 4.362 15.731 -15.554 1.00 91.44 93 SER A C 1
ATOM 740 O O . SER A 1 93 ? 5.321 14.983 -15.384 1.00 91.44 93 SER A O 1
ATOM 742 N N . VAL A 1 94 ? 3.170 15.483 -15.023 1.00 91.25 94 VAL A N 1
ATOM 743 C CA . VAL A 1 94 ? 2.857 14.263 -14.279 1.00 91.25 94 VAL A CA 1
ATOM 744 C C . VAL A 1 94 ? 2.383 13.210 -15.261 1.00 91.25 94 VAL A C 1
ATOM 746 O O . VAL A 1 94 ? 1.514 13.482 -16.092 1.00 91.25 94 VAL A O 1
ATOM 749 N N . HIS A 1 95 ? 2.917 12.000 -15.143 1.00 91.31 95 HIS A N 1
ATOM 750 C CA . HIS A 1 95 ? 2.549 10.911 -16.029 1.00 91.31 95 HIS A CA 1
ATOM 751 C C . HIS A 1 95 ? 1.279 10.201 -15.539 1.00 91.31 95 HIS A C 1
ATOM 753 O O . HIS A 1 95 ? 1.127 9.961 -14.338 1.00 91.31 95 HIS A O 1
ATOM 759 N N . PRO A 1 96 ? 0.359 9.828 -16.448 1.00 89.31 96 PRO A N 1
ATOM 760 C CA . PRO A 1 96 ? -0.776 8.991 -16.092 1.00 89.31 96 PRO A CA 1
ATOM 761 C C . PRO A 1 96 ? -0.268 7.594 -15.722 1.00 89.31 96 PRO A C 1
ATOM 763 O O . PRO A 1 96 ? 0.203 6.853 -16.583 1.00 89.31 96 PRO A O 1
ATOM 766 N N . ALA A 1 97 ? -0.352 7.249 -14.440 1.00 93.06 97 ALA A N 1
ATOM 767 C CA . ALA A 1 97 ? 0.125 5.983 -13.905 1.00 93.06 97 ALA A CA 1
ATOM 768 C C . ALA A 1 97 ? -1.056 5.040 -13.649 1.00 93.06 97 ALA A C 1
ATOM 770 O O . ALA A 1 97 ? -1.833 5.248 -12.721 1.00 93.06 97 ALA A O 1
ATOM 771 N N . ILE A 1 98 ? -1.204 4.019 -14.486 1.00 95.06 98 ILE A N 1
ATOM 772 C CA . ILE A 1 98 ? -2.201 2.956 -14.339 1.00 95.06 98 ILE A CA 1
ATOM 773 C C . ILE A 1 98 ? -1.684 1.946 -13.304 1.00 95.06 98 ILE A C 1
ATOM 775 O O . ILE A 1 98 ? -0.612 1.389 -13.541 1.00 95.06 98 ILE A O 1
ATOM 779 N N . PRO A 1 99 ? -2.379 1.696 -12.179 1.00 94.88 99 PRO A N 1
ATOM 780 C CA . PRO A 1 99 ? -2.020 0.629 -11.245 1.00 94.88 99 PRO A CA 1
ATOM 781 C C . PRO A 1 99 ? -2.073 -0.732 -11.930 1.00 94.88 99 PRO A C 1
ATOM 783 O O . PRO A 1 99 ? -3.055 -1.045 -12.589 1.00 94.88 99 PRO A O 1
ATOM 786 N N . VAL A 1 100 ? -1.014 -1.526 -11.785 1.00 96.38 100 VAL A N 1
ATOM 787 C CA . VAL A 1 100 ? -0.915 -2.858 -12.397 1.00 96.38 100 VAL A CA 1
ATOM 788 C C . VAL A 1 100 ? -0.955 -3.952 -11.344 1.00 96.38 100 VAL A C 1
ATOM 790 O O . VAL A 1 100 ? -1.662 -4.946 -11.479 1.00 96.38 100 VAL A O 1
ATOM 793 N N . ALA A 1 101 ? -0.148 -3.790 -10.305 1.00 96.81 101 ALA A N 1
ATOM 794 C CA . ALA A 1 101 ? -0.021 -4.756 -9.233 1.00 96.81 101 ALA A CA 1
ATOM 795 C C . ALA A 1 101 ? 0.542 -4.077 -7.982 1.00 96.81 101 ALA A C 1
ATOM 797 O O . ALA A 1 101 ? 1.004 -2.932 -8.032 1.00 96.81 101 ALA A O 1
ATOM 798 N N . ARG A 1 102 ? 0.524 -4.786 -6.857 1.00 96.31 102 ARG A N 1
ATOM 799 C CA . ARG A 1 102 ? 1.004 -4.279 -5.575 1.00 96.31 102 ARG A CA 1
ATOM 800 C C . ARG A 1 102 ? 1.775 -5.336 -4.802 1.00 96.31 102 ARG A C 1
ATOM 802 O O . ARG A 1 102 ? 1.256 -6.420 -4.560 1.00 96.31 102 ARG A O 1
ATOM 809 N N . ILE A 1 103 ? 2.984 -4.986 -4.382 1.00 97.06 103 ILE A N 1
ATOM 810 C CA . ILE A 1 103 ? 3.764 -5.725 -3.388 1.00 97.06 103 ILE A CA 1
ATOM 811 C C . ILE A 1 103 ? 3.214 -5.366 -2.006 1.00 97.06 103 ILE A C 1
ATOM 813 O O . ILE A 1 103 ? 3.154 -4.189 -1.661 1.00 97.06 103 ILE A O 1
ATOM 817 N N . ASP A 1 104 ? 2.800 -6.373 -1.239 1.00 92.69 104 ASP A N 1
ATOM 818 C CA . ASP A 1 104 ? 2.152 -6.184 0.067 1.00 92.69 104 ASP A CA 1
ATOM 819 C C . ASP A 1 104 ? 2.998 -6.667 1.253 1.00 92.69 104 ASP A C 1
ATOM 821 O O . ASP A 1 104 ? 2.745 -6.259 2.381 1.00 92.69 104 ASP A O 1
ATOM 825 N N . ALA A 1 105 ? 4.011 -7.499 1.017 1.00 93.88 105 ALA A N 1
ATOM 826 C CA . ALA A 1 105 ? 4.938 -7.975 2.041 1.00 93.88 105 ALA A CA 1
ATOM 827 C C . ALA A 1 105 ? 6.359 -7.471 1.765 1.00 93.88 105 ALA A C 1
ATOM 829 O O . ALA A 1 105 ? 6.664 -7.019 0.663 1.00 93.88 1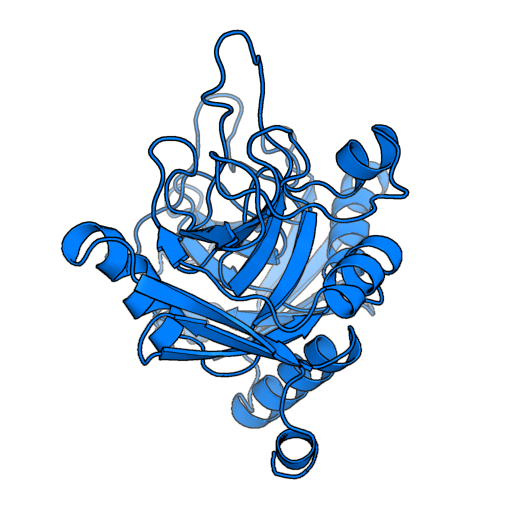05 ALA A O 1
ATOM 830 N N . ASP A 1 106 ? 7.224 -7.557 2.778 1.00 94.19 106 ASP A N 1
ATOM 831 C CA . ASP A 1 106 ? 8.662 -7.278 2.656 1.00 94.19 106 ASP A CA 1
ATOM 832 C C . ASP A 1 106 ? 8.981 -5.850 2.151 1.00 94.19 106 ASP A C 1
ATOM 834 O O . ASP A 1 106 ? 10.013 -5.594 1.528 1.00 94.19 106 ASP A O 1
ATOM 838 N N . LEU A 1 107 ? 8.091 -4.889 2.439 1.00 93.06 107 LEU A N 1
ATOM 839 C CA . LEU A 1 107 ? 8.187 -3.506 1.953 1.00 93.06 107 LEU A CA 1
ATOM 840 C C . LEU A 1 107 ? 9.431 -2.760 2.452 1.00 93.06 107 LEU A C 1
ATOM 842 O O . LEU A 1 107 ? 9.903 -1.859 1.767 1.00 93.06 107 LEU A O 1
ATOM 846 N N . GLU A 1 108 ? 9.969 -3.119 3.617 1.00 92.12 108 GLU A N 1
ATOM 847 C CA . GLU A 1 108 ? 11.206 -2.527 4.140 1.00 92.12 108 GLU A CA 1
ATOM 848 C C . GLU A 1 108 ? 12.426 -2.930 3.296 1.00 92.12 108 GLU A C 1
ATOM 850 O O . GLU A 1 108 ? 13.211 -2.069 2.892 1.00 92.12 108 GLU A O 1
ATOM 855 N N . ASP A 1 109 ? 12.547 -4.218 2.954 1.00 95.38 109 ASP A N 1
ATOM 856 C CA . ASP A 1 109 ? 13.594 -4.708 2.049 1.00 95.38 109 ASP A CA 1
ATOM 857 C C . ASP A 1 109 ? 13.437 -4.109 0.640 1.00 95.38 109 ASP A C 1
ATOM 859 O O . ASP A 1 109 ? 14.417 -3.677 0.021 1.00 95.38 109 ASP A O 1
ATOM 863 N N . PHE A 1 110 ? 12.195 -3.996 0.159 1.00 96.88 110 PHE A N 1
ATOM 864 C CA . PHE A 1 110 ? 11.899 -3.350 -1.118 1.00 96.88 110 PHE A CA 1
ATOM 865 C C . PHE A 1 110 ? 12.264 -1.853 -1.121 1.00 96.88 110 PHE A C 1
ATOM 867 O O . PHE A 1 110 ? 12.867 -1.350 -2.074 1.00 96.88 110 PHE A O 1
ATOM 874 N N . GLU A 1 111 ? 11.965 -1.127 -0.041 1.00 95.94 111 GLU A N 1
ATOM 875 C CA . GLU A 1 111 ? 12.362 0.273 0.128 1.00 95.94 111 GLU A CA 1
ATOM 876 C C . GLU A 1 111 ? 13.888 0.422 0.167 1.00 95.94 111 GLU A C 1
ATOM 878 O O . GLU A 1 111 ? 14.441 1.319 -0.479 1.00 95.94 111 GLU A O 1
ATOM 883 N N . ALA A 1 112 ? 14.587 -0.476 0.868 1.00 96.62 112 ALA A N 1
ATOM 884 C CA . ALA A 1 112 ? 16.045 -0.507 0.899 1.00 96.62 112 ALA A CA 1
ATOM 885 C C . ALA A 1 112 ? 16.644 -0.773 -0.494 1.00 96.62 112 ALA A C 1
ATOM 887 O O . ALA A 1 112 ? 17.625 -0.127 -0.874 1.00 96.62 112 ALA A O 1
ATOM 888 N N . PHE A 1 113 ? 16.042 -1.672 -1.285 1.00 98.19 113 PHE A N 1
ATOM 889 C CA . PHE A 1 113 ? 16.408 -1.877 -2.690 1.00 98.19 113 PHE A CA 1
ATOM 890 C C . PHE A 1 113 ? 16.277 -0.582 -3.496 1.00 98.19 113 PHE A C 1
ATOM 892 O O . PHE A 1 113 ? 17.259 -0.141 -4.095 1.00 98.19 113 PHE A O 1
ATOM 899 N N . GLY A 1 114 ? 15.105 0.057 -3.465 1.00 97.69 114 GLY A N 1
ATOM 900 C CA . GLY A 1 114 ? 14.848 1.282 -4.223 1.00 97.69 114 GLY A CA 1
ATOM 901 C C . GLY A 1 114 ? 15.798 2.422 -3.851 1.00 97.69 114 GLY A C 1
ATOM 902 O O . GLY A 1 114 ? 16.422 3.013 -4.730 1.00 97.69 114 GLY A O 1
ATOM 903 N N . LYS A 1 115 ? 16.016 2.658 -2.549 1.00 96.50 115 LYS A N 1
ATOM 904 C CA . LYS A 1 115 ? 16.994 3.650 -2.065 1.00 96.50 115 LYS A CA 1
ATOM 905 C C . LYS A 1 115 ? 18.412 3.355 -2.556 1.00 96.50 115 LYS A C 1
ATOM 907 O O . LYS A 1 115 ? 19.139 4.286 -2.882 1.00 96.50 115 LYS A O 1
ATOM 912 N N . SER A 1 116 ? 18.820 2.089 -2.644 1.00 97.94 116 SER A N 1
ATOM 913 C CA . SER A 1 116 ? 20.181 1.747 -3.081 1.00 97.94 116 SER A CA 1
ATOM 914 C C . SER A 1 116 ? 20.490 2.180 -4.521 1.00 97.94 116 SER A C 1
ATOM 916 O O . SER A 1 116 ? 21.647 2.481 -4.823 1.00 97.94 116 SER A O 1
ATOM 918 N N . LEU A 1 117 ? 19.475 2.283 -5.393 1.00 98.12 117 LEU A N 1
ATOM 919 C CA . LEU A 1 117 ? 19.639 2.606 -6.818 1.00 98.12 117 LEU A CA 1
ATOM 920 C C . LEU A 1 117 ? 20.288 3.976 -7.057 1.00 98.12 117 LEU A C 1
ATOM 922 O O . LEU A 1 117 ? 20.967 4.150 -8.067 1.00 98.12 117 LEU A O 1
ATOM 926 N N . MET A 1 118 ? 20.146 4.927 -6.125 1.00 96.81 118 MET A N 1
ATOM 927 C CA . MET A 1 118 ? 20.809 6.235 -6.229 1.00 96.81 118 MET A CA 1
ATOM 928 C C . MET A 1 118 ? 22.342 6.142 -6.131 1.00 96.81 118 MET A C 1
ATOM 930 O O . MET A 1 118 ? 23.041 7.033 -6.600 1.00 96.81 118 MET A O 1
ATOM 934 N N . PHE A 1 119 ? 22.865 5.067 -5.529 1.00 97.75 119 PHE A N 1
ATOM 935 C CA . PHE A 1 119 ? 24.301 4.845 -5.342 1.00 97.75 119 PHE A CA 1
ATOM 936 C C . PHE A 1 119 ? 24.862 3.804 -6.308 1.00 97.75 119 PHE A C 1
ATOM 938 O O . PHE A 1 119 ? 25.975 3.957 -6.803 1.00 97.75 119 PHE A O 1
ATOM 945 N N . VAL A 1 120 ? 24.105 2.733 -6.565 1.00 97.88 120 VAL A N 1
ATOM 946 C CA . VAL A 1 120 ? 24.578 1.603 -7.386 1.00 97.88 120 VAL A CA 1
ATOM 947 C C . VAL A 1 120 ? 24.185 1.716 -8.859 1.00 97.88 120 VAL A C 1
ATOM 949 O O . VAL A 1 120 ? 24.621 0.896 -9.666 1.00 97.88 120 VAL A O 1
ATOM 952 N N . GLY A 1 121 ? 23.366 2.708 -9.216 1.00 97.94 121 GLY A N 1
ATOM 953 C CA . GLY A 1 121 ? 22.843 2.887 -10.565 1.00 97.94 121 GLY A CA 1
ATOM 954 C C . GLY A 1 121 ? 21.802 1.833 -10.950 1.00 97.94 121 GLY A C 1
ATOM 955 O O . GLY A 1 121 ? 21.134 1.237 -10.103 1.00 97.94 121 GLY A O 1
ATOM 956 N N . ALA A 1 122 ? 21.648 1.623 -12.259 1.00 98.38 122 ALA A N 1
ATOM 957 C CA . ALA A 1 122 ? 20.643 0.727 -12.819 1.00 98.38 122 ALA A CA 1
ATOM 958 C C . ALA A 1 122 ? 20.856 -0.737 -12.389 1.00 98.38 122 ALA A C 1
ATOM 960 O O . ALA A 1 122 ? 21.968 -1.262 -12.474 1.00 98.38 122 ALA A O 1
ATOM 961 N N . ARG A 1 123 ? 19.782 -1.432 -11.993 1.00 98.56 123 ARG A N 1
ATOM 962 C CA . ARG A 1 123 ? 19.822 -2.856 -11.610 1.00 98.56 123 ARG A CA 1
ATOM 963 C C . ARG A 1 123 ? 18.813 -3.678 -12.408 1.00 98.56 123 ARG A C 1
ATOM 965 O O . ARG A 1 123 ? 17.704 -3.197 -12.627 1.00 98.56 123 ARG A O 1
ATOM 972 N N . PRO A 1 124 ? 19.157 -4.906 -12.835 1.00 98.38 124 PRO A N 1
ATOM 973 C CA . PRO A 1 124 ? 18.195 -5.770 -13.504 1.00 98.38 124 PRO A CA 1
ATOM 974 C C . PRO A 1 124 ? 17.080 -6.180 -12.535 1.00 98.38 124 PRO A C 1
ATOM 976 O O . PRO A 1 124 ? 17.356 -6.515 -11.381 1.00 98.38 124 PRO A O 1
ATOM 979 N N . VAL A 1 125 ? 15.845 -6.163 -13.029 1.00 98.50 125 VAL A N 1
ATOM 980 C CA . VAL A 1 125 ? 14.652 -6.661 -12.345 1.00 98.50 125 VAL A CA 1
ATOM 981 C C . VAL A 1 125 ? 13.866 -7.539 -13.313 1.00 98.50 125 VAL A C 1
ATOM 983 O O . VAL A 1 125 ? 13.537 -7.109 -14.422 1.00 98.50 125 VAL A O 1
ATOM 986 N N . ASP A 1 126 ? 13.581 -8.764 -12.894 1.00 98.50 126 ASP A N 1
ATOM 987 C CA . ASP A 1 126 ? 12.814 -9.742 -13.654 1.00 98.50 126 ASP A CA 1
ATOM 988 C C . ASP A 1 126 ? 11.362 -9.772 -13.150 1.00 98.50 126 ASP A C 1
ATOM 990 O O . ASP A 1 126 ? 11.109 -9.726 -11.947 1.00 98.50 126 ASP A O 1
ATOM 994 N N . PHE A 1 127 ? 10.414 -9.828 -14.082 1.00 98.44 127 PHE A N 1
ATOM 995 C CA . PHE A 1 127 ? 8.978 -9.934 -13.845 1.00 98.44 127 PHE A CA 1
ATOM 996 C C . PHE A 1 127 ? 8.481 -11.228 -14.471 1.00 98.44 127 PHE A C 1
ATOM 998 O O . PHE A 1 127 ? 8.673 -11.449 -15.671 1.00 98.44 127 PHE A O 1
ATOM 1005 N N . SER A 1 128 ? 7.797 -12.059 -13.698 1.00 98.06 128 SER A N 1
ATOM 1006 C CA . SER A 1 128 ? 7.231 -13.319 -14.176 1.00 98.06 128 SER A CA 1
ATOM 1007 C C . SER A 1 128 ? 5.825 -13.525 -13.613 1.00 98.06 128 SER A C 1
ATOM 1009 O O . SER A 1 128 ? 5.484 -13.036 -12.536 1.00 98.06 128 SER A O 1
ATOM 1011 N N . LEU A 1 129 ? 4.973 -14.223 -14.366 1.00 97.75 129 LEU A N 1
ATOM 1012 C CA . LEU A 1 129 ? 3.687 -14.672 -13.841 1.00 97.75 129 LEU A CA 1
ATOM 1013 C C . LEU A 1 129 ? 3.898 -15.875 -12.936 1.00 97.75 129 LEU A C 1
ATOM 1015 O O . LEU A 1 129 ? 4.615 -16.811 -13.295 1.00 97.75 129 LEU A O 1
ATOM 1019 N N . VAL A 1 130 ? 3.215 -15.878 -11.795 1.00 96.88 130 VAL A N 1
ATOM 1020 C CA . VAL A 1 130 ? 3.254 -17.028 -10.899 1.00 96.88 130 VAL A CA 1
ATOM 1021 C C . VAL A 1 130 ? 2.238 -18.076 -11.344 1.00 96.88 130 VAL A C 1
ATOM 1023 O O . VAL A 1 130 ? 1.053 -17.778 -11.494 1.00 96.88 130 VAL A O 1
ATOM 1026 N N . ALA A 1 131 ? 2.706 -19.313 -11.533 1.00 92.81 131 ALA A N 1
ATOM 1027 C CA . ALA A 1 131 ? 1.888 -20.416 -12.039 1.00 92.81 131 ALA A CA 1
ATOM 1028 C C . ALA A 1 131 ? 0.753 -20.812 -11.078 1.00 92.81 131 ALA A C 1
ATOM 1030 O O . ALA A 1 131 ? -0.386 -20.987 -11.504 1.00 92.81 131 ALA A O 1
ATOM 1031 N N . ASP A 1 132 ? 1.050 -20.920 -9.781 1.00 93.88 132 ASP A N 1
ATOM 1032 C CA . ASP A 1 132 ? 0.067 -21.278 -8.757 1.00 93.88 132 ASP A CA 1
ATOM 1033 C C . ASP A 1 132 ? -0.334 -20.046 -7.940 1.00 93.88 132 ASP A C 1
ATOM 1035 O O . ASP A 1 132 ? 0.352 -19.632 -7.001 1.00 93.88 132 ASP A O 1
ATOM 1039 N N . SER A 1 133 ? -1.467 -19.443 -8.305 1.00 91.12 133 SER A N 1
ATOM 1040 C CA . SER A 1 133 ? -1.986 -18.270 -7.597 1.00 91.12 133 SER A CA 1
ATOM 1041 C C . SER A 1 133 ? -2.510 -18.599 -6.195 1.00 91.12 133 SER A C 1
ATOM 1043 O O . SER A 1 133 ? -2.462 -17.723 -5.336 1.00 91.12 133 SER A O 1
ATOM 1045 N N . ALA A 1 134 ? -2.994 -19.819 -5.943 1.00 92.00 134 ALA A N 1
ATOM 1046 C CA . ALA A 1 134 ? -3.565 -20.187 -4.648 1.00 92.00 134 ALA A CA 1
ATOM 1047 C C . ALA A 1 134 ? -2.460 -20.382 -3.604 1.00 92.00 134 ALA A C 1
ATOM 1049 O O . ALA A 1 134 ? -2.504 -19.775 -2.533 1.00 92.00 134 ALA A O 1
ATOM 1050 N N . LEU A 1 135 ? -1.415 -21.137 -3.953 1.00 91.62 135 LEU A N 1
ATOM 1051 C CA . LEU A 1 135 ? -0.243 -21.302 -3.093 1.00 91.62 135 LEU A CA 1
ATOM 1052 C C . LEU A 1 135 ? 0.460 -19.962 -2.838 1.00 91.62 135 LEU A C 1
ATOM 1054 O O . LEU A 1 135 ? 0.905 -19.677 -1.729 1.00 91.62 135 LEU A O 1
ATOM 1058 N N . THR A 1 136 ? 0.555 -19.118 -3.863 1.00 93.06 136 THR A N 1
ATOM 1059 C CA . THR A 1 136 ? 1.177 -17.790 -3.746 1.00 93.06 136 THR A CA 1
ATOM 1060 C C . THR A 1 136 ? 0.388 -16.863 -2.838 1.00 93.06 136 THR A C 1
ATOM 1062 O O . THR A 1 136 ? 0.985 -16.160 -2.026 1.00 93.06 136 THR A O 1
ATOM 1065 N N . HIS A 1 137 ? -0.942 -16.901 -2.925 1.00 93.25 137 HIS A N 1
ATOM 1066 C CA . HIS A 1 137 ? -1.808 -16.183 -1.999 1.00 93.25 137 HIS A CA 1
ATOM 1067 C C . HIS A 1 137 ? -1.534 -16.608 -0.550 1.00 93.25 137 HIS A C 1
ATOM 1069 O O . HIS A 1 137 ? -1.260 -15.754 0.289 1.00 93.25 137 HIS A O 1
ATOM 1075 N N . GLN A 1 138 ? -1.490 -17.917 -0.278 1.00 92.44 138 GLN A N 1
ATOM 1076 C CA . GLN A 1 138 ? -1.177 -18.448 1.055 1.00 92.44 138 GLN A CA 1
ATOM 1077 C C . GLN A 1 138 ? 0.210 -18.016 1.551 1.00 92.44 138 GLN A C 1
ATOM 1079 O O . GLN A 1 138 ? 0.354 -17.608 2.702 1.00 92.44 138 GLN A O 1
ATOM 1084 N N . LYS A 1 139 ? 1.235 -18.053 0.688 1.00 92.88 139 LYS A N 1
ATOM 1085 C CA . LYS A 1 139 ? 2.590 -17.583 1.027 1.00 92.88 139 LYS A CA 1
ATOM 1086 C C . LYS A 1 139 ? 2.612 -16.097 1.377 1.00 92.88 139 LYS A C 1
ATOM 1088 O O . LYS A 1 139 ? 3.251 -15.718 2.355 1.00 92.88 139 LYS A O 1
ATOM 1093 N N . LEU A 1 140 ? 1.930 -15.263 0.593 1.00 93.25 140 LEU A N 1
ATOM 1094 C CA . LEU A 1 140 ? 1.844 -13.828 0.856 1.00 93.25 140 LEU A CA 1
ATOM 1095 C C . LEU A 1 140 ? 1.141 -13.560 2.191 1.00 93.25 140 LEU A C 1
ATOM 1097 O O . LEU A 1 140 ? 1.654 -12.797 3.006 1.00 93.25 140 LEU A O 1
ATOM 1101 N N . GLU A 1 141 ? 0.010 -14.222 2.444 1.00 93.62 141 GLU A N 1
ATOM 1102 C CA . GLU A 1 141 ? -0.675 -14.107 3.730 1.00 93.62 141 GLU A CA 1
ATOM 1103 C C . GLU A 1 141 ? 0.212 -14.533 4.896 1.00 93.62 141 GLU A C 1
ATOM 1105 O O . GLU A 1 141 ? 0.242 -13.840 5.909 1.00 93.62 141 GLU A O 1
ATOM 1110 N N . ALA A 1 142 ? 0.952 -15.636 4.759 1.00 93.44 142 ALA A N 1
ATOM 1111 C CA . ALA A 1 142 ? 1.880 -16.095 5.785 1.00 93.44 142 ALA A CA 1
ATOM 1112 C C . ALA A 1 142 ? 2.950 -15.032 6.088 1.00 93.44 142 ALA A C 1
ATOM 1114 O O . ALA A 1 142 ? 3.125 -14.674 7.252 1.00 93.44 142 ALA A O 1
ATOM 1115 N N . ARG A 1 143 ? 3.579 -14.439 5.060 1.00 93.81 143 ARG A N 1
ATOM 1116 C CA . ARG A 1 143 ? 4.569 -13.356 5.235 1.00 93.81 143 ARG A CA 1
ATOM 1117 C C . ARG A 1 143 ? 3.982 -12.117 5.923 1.00 93.81 143 ARG A C 1
ATOM 1119 O O . ARG A 1 143 ? 4.648 -11.499 6.752 1.00 93.81 143 ARG A O 1
ATOM 1126 N N . ILE A 1 144 ? 2.731 -11.759 5.621 1.00 94.06 144 ILE A N 1
ATOM 1127 C CA . ILE A 1 144 ? 2.034 -10.661 6.311 1.00 94.06 144 ILE A CA 1
ATOM 1128 C C . ILE A 1 144 ? 1.745 -11.047 7.768 1.00 94.06 144 ILE A C 1
ATOM 1130 O O . ILE A 1 144 ? 2.007 -10.256 8.668 1.00 94.06 144 ILE A O 1
ATOM 1134 N N . ARG A 1 145 ? 1.256 -12.267 8.033 1.00 94.94 145 ARG A N 1
ATOM 1135 C CA . ARG A 1 145 ? 0.977 -12.775 9.393 1.00 94.94 145 ARG A CA 1
ATOM 1136 C C . ARG A 1 145 ? 2.222 -12.840 10.266 1.00 94.94 145 ARG A C 1
ATOM 1138 O O . ARG A 1 145 ? 2.137 -12.595 11.463 1.00 94.94 145 ARG A O 1
ATOM 1145 N N . GLU A 1 146 ? 3.386 -13.084 9.681 1.00 94.94 146 GLU A N 1
ATOM 1146 C CA . GLU A 1 146 ? 4.659 -13.029 10.395 1.00 94.94 146 GLU A CA 1
ATOM 1147 C C . GLU A 1 146 ? 5.005 -11.633 10.941 1.00 94.94 146 GLU A C 1
ATOM 1149 O O . GLU A 1 146 ? 5.947 -11.522 11.726 1.00 94.94 146 GLU A O 1
ATOM 1154 N N . GLN A 1 147 ? 4.298 -10.566 10.546 1.00 95.31 147 GLN A N 1
ATOM 1155 C CA . GLN A 1 147 ? 4.530 -9.214 11.064 1.00 95.31 147 GLN A CA 1
ATOM 1156 C C . GLN A 1 147 ? 4.071 -9.034 12.515 1.00 95.31 147 GLN A C 1
ATOM 1158 O O . GLN A 1 147 ? 4.622 -8.167 13.195 1.00 95.31 147 GLN A O 1
ATOM 1163 N N . GLY A 1 148 ? 3.117 -9.838 13.000 1.00 96.19 148 GLY A N 1
ATOM 1164 C CA . GLY A 1 148 ? 2.659 -9.754 14.384 1.00 96.19 148 GLY A CA 1
ATOM 1165 C C . GLY A 1 148 ? 1.287 -10.366 14.653 1.00 96.19 148 GLY A C 1
ATOM 1166 O O . GLY A 1 148 ? 0.786 -11.223 13.926 1.00 96.19 148 GLY A O 1
ATOM 1167 N N . ARG A 1 149 ? 0.667 -9.939 15.754 1.00 96.50 149 ARG A N 1
ATOM 1168 C CA . ARG A 1 149 ? -0.630 -10.463 16.213 1.00 96.50 149 ARG A CA 1
ATOM 1169 C C . ARG A 1 149 ? -1.802 -10.096 15.296 1.00 96.50 149 ARG A C 1
ATOM 1171 O O . ARG A 1 149 ? -1.900 -8.9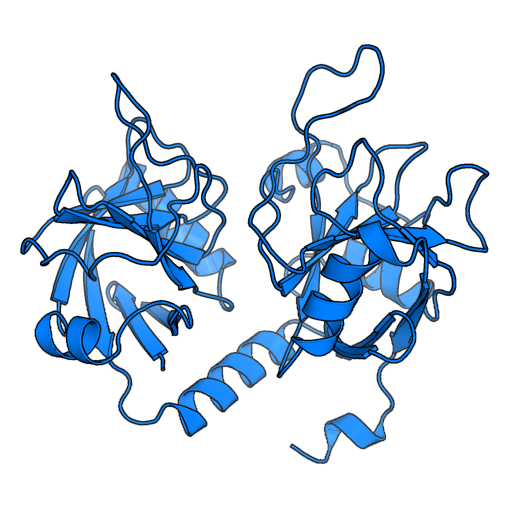76 14.796 1.00 96.50 149 ARG A O 1
ATOM 1178 N N . LEU A 1 150 ? -2.752 -11.027 15.174 1.00 97.12 150 LEU A N 1
ATOM 1179 C CA . LEU A 1 150 ? -4.005 -10.842 14.441 1.00 97.12 150 LEU A CA 1
ATOM 1180 C C . LEU A 1 150 ? -5.024 -10.030 15.261 1.00 97.12 150 LEU A C 1
ATOM 1182 O O . LEU A 1 150 ? -5.264 -10.284 16.446 1.00 97.12 150 LEU A O 1
ATOM 1186 N N . VAL A 1 151 ? -5.668 -9.075 14.603 1.00 97.75 151 VAL A N 1
ATOM 1187 C CA . VAL A 1 151 ? -6.779 -8.272 15.119 1.00 97.75 151 VAL A CA 1
ATOM 1188 C C . VAL A 1 151 ? -7.969 -8.369 14.173 1.00 97.75 151 VAL A C 1
ATOM 1190 O O . VAL A 1 151 ? -7.819 -8.574 12.969 1.00 97.75 151 VAL A O 1
ATOM 1193 N N . GLN A 1 152 ? -9.171 -8.216 14.716 1.00 97.81 152 GLN A N 1
ATOM 1194 C CA . GLN A 1 152 ? -10.403 -8.147 13.945 1.00 97.81 152 GLN A CA 1
ATOM 1195 C C . GLN A 1 152 ? -10.914 -6.710 13.928 1.00 97.81 152 GLN A C 1
ATOM 1197 O O . GLN A 1 152 ? -11.116 -6.100 14.981 1.00 97.81 152 GLN A O 1
ATOM 1202 N N . LEU A 1 153 ? -11.162 -6.194 12.726 1.00 97.94 153 LEU A N 1
ATOM 1203 C CA . LEU A 1 153 ? -11.871 -4.941 12.509 1.00 97.94 153 LEU A CA 1
ATOM 1204 C C . LEU A 1 153 ? -13.314 -5.247 12.101 1.00 97.94 153 LEU A C 1
ATOM 1206 O O . LEU A 1 153 ? -13.566 -6.138 11.282 1.00 97.94 153 LEU A O 1
ATOM 1210 N N . ARG A 1 154 ? -14.263 -4.478 12.635 1.00 98.12 154 ARG A N 1
ATOM 1211 C CA . ARG A 1 154 ? -15.657 -4.470 12.182 1.00 98.12 154 ARG A CA 1
ATOM 1212 C C . ARG A 1 154 ? -16.111 -3.050 11.885 1.00 98.12 154 ARG A C 1
ATOM 1214 O O . ARG A 1 154 ? -15.866 -2.160 12.695 1.00 98.12 154 ARG A O 1
ATOM 1221 N N . ILE A 1 155 ? -16.791 -2.852 10.757 1.00 97.44 155 ILE A N 1
ATOM 1222 C CA . ILE A 1 155 ? -17.470 -1.600 10.389 1.00 97.44 155 ILE A CA 1
ATOM 1223 C C . ILE A 1 155 ? -18.920 -1.942 10.051 1.00 97.44 155 ILE A C 1
ATOM 1225 O O . ILE A 1 155 ? -19.200 -2.569 9.030 1.00 97.44 155 ILE A O 1
ATOM 1229 N N . GLY A 1 156 ? -19.856 -1.557 10.918 1.00 96.75 156 GLY A N 1
ATOM 1230 C CA . GLY A 1 156 ? -21.238 -2.022 10.830 1.00 96.75 156 GLY A CA 1
ATOM 1231 C C . GLY A 1 156 ? -21.303 -3.554 10.872 1.00 96.75 156 GLY A C 1
ATOM 1232 O O . GLY A 1 156 ? -20.905 -4.174 11.860 1.00 96.75 156 GLY A O 1
ATOM 1233 N N . THR A 1 157 ? -21.803 -4.164 9.798 1.00 96.69 157 THR A N 1
ATOM 1234 C CA . THR A 1 157 ? -21.875 -5.626 9.632 1.00 96.69 157 THR A CA 1
ATOM 1235 C C . THR A 1 157 ? -20.649 -6.226 8.942 1.00 96.69 157 THR A C 1
ATOM 1237 O O . THR A 1 157 ? -20.460 -7.438 9.015 1.00 96.69 157 THR A O 1
ATOM 1240 N N . ALA A 1 158 ? -19.806 -5.411 8.301 1.00 97.69 158 ALA A N 1
ATOM 1241 C CA . ALA A 1 158 ? -18.603 -5.881 7.627 1.00 97.69 158 ALA A CA 1
ATOM 1242 C C . ALA A 1 158 ? -17.503 -6.215 8.639 1.00 97.69 158 ALA A C 1
ATOM 1244 O O . ALA A 1 158 ? -17.325 -5.503 9.632 1.00 97.69 158 ALA A O 1
ATOM 1245 N N . SER A 1 159 ? -16.737 -7.274 8.372 1.00 97.06 159 SER A N 1
ATOM 1246 C CA . SER A 1 159 ? -15.592 -7.675 9.186 1.00 97.06 159 SER A CA 1
ATOM 1247 C C . SER A 1 159 ? -14.431 -8.126 8.311 1.00 97.06 159 SER A C 1
ATOM 1249 O O . SER A 1 159 ? -14.648 -8.714 7.256 1.00 97.06 159 SER A O 1
ATOM 1251 N N . ALA A 1 160 ? -13.211 -7.846 8.761 1.00 97.12 160 ALA A N 1
ATOM 1252 C CA . ALA A 1 160 ? -11.988 -8.404 8.201 1.00 97.12 160 ALA A CA 1
ATOM 1253 C C . ALA A 1 160 ? -10.932 -8.562 9.299 1.00 97.12 160 ALA A C 1
ATOM 1255 O O . ALA A 1 160 ? -11.030 -7.955 10.374 1.00 97.12 160 ALA A O 1
ATOM 1256 N N . HIS A 1 161 ? -9.901 -9.349 9.005 1.00 97.25 161 HIS A N 1
ATOM 1257 C CA . HIS A 1 161 ? -8.734 -9.473 9.864 1.00 97.25 161 HIS A CA 1
ATOM 1258 C C . HIS A 1 161 ? -7.596 -8.587 9.372 1.00 97.25 161 HIS A C 1
ATOM 1260 O O . HIS A 1 161 ? -7.410 -8.383 8.173 1.00 97.25 161 HIS A O 1
ATOM 1266 N N . ALA A 1 162 ? -6.823 -8.074 10.317 1.00 97.62 162 ALA A N 1
ATOM 1267 C CA . ALA A 1 162 ? -5.587 -7.367 10.049 1.00 97.62 162 ALA A CA 1
ATOM 1268 C C . ALA A 1 162 ? -4.491 -7.867 10.985 1.00 97.62 162 ALA A C 1
ATOM 1270 O O . ALA A 1 162 ? -4.766 -8.365 12.074 1.00 97.62 162 ALA A O 1
ATOM 1271 N N . VAL A 1 163 ? -3.246 -7.734 10.560 1.00 97.88 163 VAL A N 1
ATOM 1272 C CA . VAL A 1 163 ? -2.064 -8.097 11.334 1.00 97.88 163 VAL A CA 1
ATOM 1273 C C . VAL A 1 163 ? -1.424 -6.818 11.844 1.00 97.88 163 VAL A C 1
ATOM 1275 O O . VAL A 1 163 ? -1.183 -5.899 11.060 1.00 97.88 163 VAL A O 1
ATOM 1278 N N . LEU A 1 164 ? -1.174 -6.739 13.151 1.00 97.38 164 LEU A N 1
ATOM 1279 C CA . LEU A 1 164 ? -0.387 -5.659 13.737 1.00 97.38 164 LEU A CA 1
ATOM 1280 C C . LEU A 1 164 ? 1.049 -5.739 13.215 1.00 97.38 164 LEU A C 1
ATOM 1282 O O . LEU A 1 164 ? 1.667 -6.800 13.243 1.00 97.38 164 LEU A O 1
ATOM 1286 N N . LEU A 1 165 ? 1.593 -4.609 12.773 1.00 95.69 165 LEU A N 1
ATOM 1287 C CA . LEU A 1 165 ? 2.942 -4.522 12.211 1.00 95.69 165 LEU A CA 1
ATOM 1288 C C . LEU A 1 165 ? 4.011 -4.437 13.314 1.00 95.69 165 LEU A C 1
ATOM 1290 O O . LEU A 1 165 ? 4.693 -3.428 13.477 1.00 95.69 165 LEU A O 1
ATOM 1294 N N . GLU A 1 166 ? 4.111 -5.471 14.146 1.00 95.12 166 GLU A N 1
ATOM 1295 C CA . GLU A 1 166 ? 4.964 -5.495 15.342 1.00 95.12 166 GLU A CA 1
ATOM 1296 C C . GLU A 1 166 ? 6.453 -5.519 15.018 1.00 95.12 166 GLU A C 1
ATOM 1298 O O . GLU A 1 166 ? 7.236 -4.946 15.769 1.00 95.12 166 GLU A O 1
ATOM 1303 N N . LYS A 1 167 ? 6.846 -6.107 13.886 1.00 93.00 167 LYS A N 1
ATOM 1304 C CA . LYS A 1 167 ? 8.239 -6.065 13.422 1.00 93.00 167 LYS A CA 1
ATOM 1305 C C . LYS A 1 167 ? 8.674 -4.655 13.011 1.00 93.00 167 LYS A C 1
ATOM 1307 O O . LYS A 1 167 ? 9.741 -4.215 13.421 1.00 93.00 167 LYS A O 1
ATOM 1312 N N . SER A 1 168 ? 7.848 -3.939 12.245 1.00 88.25 168 SER A N 1
ATOM 1313 C CA . SER A 1 168 ? 8.214 -2.619 11.707 1.00 88.25 168 SER A CA 1
ATOM 1314 C C . SER A 1 168 ? 7.847 -1.443 12.620 1.00 88.25 168 SER A C 1
ATOM 1316 O O . SER A 1 168 ? 8.378 -0.351 12.451 1.00 88.25 168 SER A O 1
ATOM 1318 N N . ALA A 1 169 ? 6.911 -1.621 13.558 1.00 90.06 169 ALA A N 1
ATOM 1319 C CA . ALA A 1 169 ? 6.430 -0.557 14.443 1.00 90.06 169 ALA A CA 1
ATOM 1320 C C . ALA A 1 169 ? 6.122 -1.057 15.877 1.00 90.06 169 ALA A C 1
ATOM 1322 O O . ALA A 1 169 ? 5.023 -0.812 16.385 1.00 90.06 169 ALA A O 1
ATOM 1323 N N . PRO A 1 170 ? 7.071 -1.728 16.565 1.00 91.62 170 PRO A N 1
ATOM 1324 C CA . PRO A 1 170 ? 6.819 -2.473 17.807 1.00 91.62 170 PRO A CA 1
ATOM 1325 C C . PRO A 1 170 ? 6.201 -1.632 18.929 1.00 91.62 170 PRO A C 1
ATOM 1327 O O . PRO A 1 170 ? 5.241 -2.053 19.572 1.00 91.62 170 PRO A O 1
ATOM 1330 N N . ASN A 1 171 ? 6.711 -0.420 19.161 1.00 91.25 171 ASN A N 1
ATOM 1331 C CA . ASN A 1 171 ? 6.226 0.437 20.249 1.00 91.25 171 ASN A CA 1
ATOM 1332 C C . ASN A 1 171 ? 4.793 0.923 19.991 1.00 91.25 171 ASN A C 1
ATOM 1334 O O . ASN A 1 171 ? 3.941 0.905 20.882 1.00 91.25 171 ASN A O 1
ATOM 1338 N N . LEU A 1 172 ? 4.518 1.317 18.747 1.00 92.00 172 LEU A N 1
ATOM 1339 C CA . LEU A 1 172 ? 3.219 1.816 18.313 1.00 92.00 172 LEU A CA 1
ATOM 1340 C C . LEU A 1 172 ? 2.152 0.715 18.359 1.00 92.00 172 LEU A C 1
ATOM 1342 O O . LEU A 1 172 ? 1.056 0.935 18.878 1.00 92.00 172 LEU A O 1
ATOM 1346 N N . THR A 1 173 ? 2.468 -0.484 17.872 1.00 95.06 173 THR A N 1
ATOM 1347 C CA . THR A 1 173 ? 1.537 -1.619 17.901 1.00 95.06 173 THR A CA 1
ATOM 1348 C C . THR A 1 173 ? 1.348 -2.181 19.304 1.00 95.06 173 THR A C 1
ATOM 1350 O O . THR A 1 173 ? 0.225 -2.539 19.653 1.00 95.06 173 THR A O 1
ATOM 1353 N N . ALA A 1 174 ? 2.381 -2.189 20.154 1.00 94.69 174 ALA A N 1
ATOM 1354 C CA . ALA A 1 174 ? 2.241 -2.542 21.566 1.00 94.69 174 ALA A CA 1
ATOM 1355 C C . ALA A 1 174 ? 1.308 -1.568 22.304 1.00 94.69 174 ALA A C 1
ATOM 1357 O O . ALA A 1 174 ? 0.459 -2.002 23.084 1.00 94.69 174 ALA A O 1
ATOM 1358 N N . SER A 1 175 ? 1.435 -0.266 22.032 1.00 94.88 175 SER A N 1
ATOM 1359 C CA . SER A 1 175 ? 0.561 0.779 22.573 1.00 94.88 175 SER A CA 1
ATOM 1360 C C . SER A 1 175 ? -0.893 0.597 22.131 1.00 94.88 175 SER A C 1
ATOM 1362 O O . SER A 1 175 ? -1.804 0.589 22.961 1.00 94.88 175 SER A O 1
ATOM 1364 N N . LEU A 1 176 ? -1.114 0.333 20.837 1.00 96.19 176 LEU A N 1
ATOM 1365 C CA . LEU A 1 176 ? -2.439 0.003 20.313 1.00 96.19 176 LEU A CA 1
ATOM 1366 C C . LEU A 1 176 ? -3.006 -1.268 20.956 1.00 96.19 176 LEU A C 1
ATOM 1368 O O . LEU A 1 176 ? -4.154 -1.268 21.386 1.00 96.19 176 LEU A O 1
ATOM 1372 N N . ALA A 1 177 ? -2.209 -2.332 21.069 1.00 96.06 177 ALA A N 1
ATOM 1373 C CA . ALA A 1 177 ? -2.650 -3.604 21.630 1.00 96.06 177 ALA A CA 1
ATOM 1374 C C . ALA A 1 177 ? -3.120 -3.478 23.087 1.00 96.06 177 ALA A C 1
ATOM 1376 O O . ALA A 1 177 ? -4.127 -4.079 23.444 1.00 96.06 177 ALA A O 1
ATOM 1377 N N . ARG A 1 178 ? -2.456 -2.654 23.913 1.00 96.12 178 ARG A N 1
ATOM 1378 C CA . ARG A 1 178 ? -2.892 -2.379 25.300 1.00 96.12 178 ARG A CA 1
ATOM 1379 C C . ARG A 1 178 ? -4.255 -1.685 25.384 1.00 96.12 178 ARG A C 1
ATOM 1381 O O . ARG A 1 178 ? -4.905 -1.751 26.421 1.00 96.12 178 ARG A O 1
ATOM 1388 N N . ARG A 1 179 ? -4.672 -1.003 24.315 1.00 96.12 179 ARG A N 1
ATOM 1389 C CA . ARG A 1 179 ? -5.943 -0.272 24.223 1.00 96.12 179 ARG A CA 1
ATOM 1390 C C . ARG A 1 179 ? -7.083 -1.113 23.644 1.00 96.12 179 ARG A C 1
ATOM 1392 O O . ARG A 1 179 ? -8.215 -0.640 23.629 1.00 96.12 179 ARG A O 1
ATOM 1399 N N . LEU A 1 180 ? -6.812 -2.317 23.136 1.00 96.88 180 LEU A N 1
ATOM 1400 C CA . LEU A 1 180 ? -7.856 -3.182 22.591 1.00 96.88 180 LEU A CA 1
ATOM 1401 C C . LEU A 1 180 ? -8.694 -3.813 23.726 1.00 96.88 180 LEU A C 1
ATOM 1403 O O . LEU A 1 180 ? -8.133 -4.189 24.755 1.00 96.88 180 LEU A O 1
ATOM 1407 N N . PRO A 1 181 ? -10.016 -3.994 23.537 1.00 97.50 181 PRO A N 1
ATOM 1408 C CA . PRO A 1 181 ? -10.790 -3.621 22.354 1.00 97.50 181 PRO A CA 1
ATOM 1409 C C . PRO A 1 181 ? -11.121 -2.120 22.303 1.00 97.50 181 PRO A C 1
ATOM 1411 O O . PRO A 1 181 ? -11.552 -1.527 23.288 1.00 97.50 181 PRO A O 1
ATOM 1414 N N . LEU A 1 182 ? -11.009 -1.529 21.113 1.00 97.88 182 LEU A N 1
ATOM 1415 C CA . LEU A 1 182 ? -11.486 -0.180 20.817 1.00 97.88 182 LEU A CA 1
ATOM 1416 C C . LEU A 1 182 ? -12.917 -0.228 20.273 1.00 97.88 182 LEU A C 1
ATOM 1418 O O . LEU A 1 182 ? -13.250 -1.076 19.439 1.00 97.88 182 LEU A O 1
ATOM 1422 N N . GLN A 1 183 ? -13.749 0.718 20.710 1.00 98.12 183 GLN A N 1
ATOM 1423 C CA . GLN A 1 183 ? -15.138 0.867 20.273 1.00 98.12 183 GLN A CA 1
ATOM 1424 C C . GLN A 1 183 ? -15.439 2.324 19.941 1.00 98.12 183 GLN A C 1
ATOM 1426 O O . GLN A 1 183 ? -15.019 3.238 20.653 1.00 98.12 183 GLN A O 1
ATOM 1431 N N . GLY A 1 184 ? -16.183 2.551 18.864 1.00 97.50 184 GLY A N 1
ATOM 1432 C CA . GLY A 1 184 ? -16.479 3.898 18.404 1.00 97.50 184 GLY A CA 1
ATOM 1433 C C . GLY A 1 184 ? -17.217 3.910 17.075 1.00 97.50 184 GLY A C 1
ATOM 1434 O O . GLY A 1 184 ? -18.074 3.063 16.815 1.00 97.50 184 GLY A O 1
ATOM 1435 N N . ARG A 1 185 ? -16.903 4.894 16.229 1.00 97.38 185 ARG A N 1
ATOM 1436 C CA . ARG A 1 185 ? -17.571 5.090 14.936 1.00 97.38 185 ARG A CA 1
ATOM 1437 C C . ARG A 1 185 ? -16.572 5.233 13.794 1.00 97.38 185 ARG A C 1
ATOM 1439 O O . ARG A 1 185 ? -15.539 5.873 13.942 1.00 97.38 185 ARG A O 1
ATOM 1446 N N . ALA A 1 186 ? -16.904 4.676 12.640 1.00 96.06 186 ALA A N 1
ATOM 1447 C CA . ALA A 1 186 ? -16.259 4.945 11.366 1.00 96.06 186 ALA A CA 1
ATOM 1448 C C . ALA A 1 186 ? -16.924 6.167 10.720 1.00 96.06 186 ALA A C 1
ATOM 1450 O O . ALA A 1 186 ? -18.135 6.157 10.505 1.00 96.06 186 ALA A O 1
ATOM 1451 N N . ALA A 1 187 ? -16.161 7.208 10.395 1.00 93.12 187 ALA A N 1
ATOM 1452 C CA . ALA A 1 187 ? -16.678 8.409 9.741 1.00 93.12 187 ALA A CA 1
ATOM 1453 C C . ALA A 1 187 ? -15.707 8.937 8.677 1.00 93.12 187 ALA A C 1
ATOM 1455 O O . ALA A 1 187 ? -14.491 8.845 8.832 1.00 93.12 187 ALA A O 1
ATOM 1456 N N . ASN A 1 188 ? -16.237 9.555 7.622 1.00 86.62 188 ASN A N 1
ATOM 1457 C CA . ASN A 1 188 ? -15.432 10.336 6.684 1.00 86.62 188 ASN A CA 1
ATOM 1458 C C . ASN A 1 188 ? -15.370 11.782 7.185 1.00 86.62 188 ASN A C 1
ATOM 1460 O O . ASN A 1 188 ? -16.408 12.396 7.427 1.00 86.62 188 ASN A O 1
ATOM 1464 N N . THR A 1 189 ? -14.166 12.333 7.354 1.00 76.75 189 THR A N 1
ATOM 1465 C CA . THR A 1 189 ? -13.994 13.749 7.714 1.00 76.75 189 THR A CA 1
ATOM 1466 C C . THR A 1 189 ? -13.544 14.552 6.506 1.00 76.75 189 THR A C 1
ATOM 1468 O O . THR A 1 189 ? -12.801 14.053 5.663 1.00 76.75 189 THR A O 1
ATOM 1471 N N . TYR A 1 190 ? -13.927 15.829 6.456 1.00 72.81 190 TYR A N 1
ATOM 1472 C CA . TYR A 1 190 ? -13.534 16.763 5.393 1.00 72.81 190 TYR A CA 1
ATOM 1473 C C . TYR A 1 190 ? -12.007 16.879 5.209 1.00 72.81 190 TYR A C 1
ATOM 1475 O O . TYR A 1 190 ? -11.532 17.267 4.148 1.00 72.81 190 TYR A O 1
ATOM 1483 N N . SER A 1 191 ? -11.237 16.529 6.243 1.00 66.56 191 SER A N 1
ATOM 1484 C CA . SER A 1 191 ? -9.780 16.632 6.307 1.00 66.56 191 SER A CA 1
ATOM 1485 C C . SER A 1 191 ? -9.019 15.339 6.007 1.00 66.56 191 SER A C 1
ATOM 1487 O O . SER A 1 191 ? -7.821 15.397 5.750 1.00 66.56 191 SER A O 1
ATOM 1489 N N . SER A 1 192 ? -9.678 14.175 6.037 1.00 67.38 192 SER A N 1
ATOM 1490 C CA . SER A 1 192 ? -9.009 12.873 5.848 1.00 67.38 192 SER A CA 1
ATOM 1491 C C . SER A 1 192 ? -9.063 12.385 4.398 1.00 67.38 192 SER A C 1
ATOM 1493 O O . SER A 1 192 ? -8.592 11.291 4.085 1.00 67.38 192 SER A O 1
ATOM 1495 N N . GLY A 1 193 ? -9.644 13.197 3.505 1.00 77.75 193 GLY A N 1
ATOM 1496 C CA . GLY A 1 193 ? -9.906 12.816 2.126 1.00 77.75 193 GLY A CA 1
ATOM 1497 C C . GLY A 1 193 ? -10.685 11.495 2.083 1.00 77.75 193 GLY A C 1
ATOM 1498 O O . GLY A 1 193 ? -11.696 11.359 2.772 1.00 77.75 193 GLY A O 1
ATOM 1499 N N . PRO A 1 194 ? -10.243 10.510 1.290 1.00 81.44 194 PRO A N 1
ATOM 1500 C CA . PRO A 1 194 ? -10.893 9.211 1.203 1.00 81.44 194 PRO A CA 1
ATOM 1501 C C . PRO A 1 194 ? -10.632 8.210 2.339 1.00 81.44 194 PRO A C 1
ATOM 1503 O O . PRO A 1 194 ? -11.165 7.102 2.249 1.00 81.44 194 PRO A O 1
ATOM 1506 N N . LEU A 1 195 ? -9.863 8.567 3.375 1.00 90.44 195 LEU A N 1
ATOM 1507 C CA . LEU A 1 195 ? -9.617 7.689 4.521 1.00 90.44 195 LEU A CA 1
ATOM 1508 C C . LEU A 1 195 ? -10.795 7.690 5.492 1.00 90.44 195 LEU A C 1
ATOM 1510 O O . LEU A 1 195 ? -11.282 8.746 5.906 1.00 90.44 195 LEU A O 1
ATOM 1514 N N . THR A 1 196 ? -11.179 6.497 5.935 1.00 93.38 196 THR A N 1
ATOM 1515 C CA . THR A 1 196 ? -12.159 6.342 7.006 1.00 93.38 196 THR A CA 1
ATOM 1516 C C . THR A 1 196 ? -11.483 6.596 8.345 1.00 93.38 196 THR A C 1
ATOM 1518 O O . THR A 1 196 ? -10.499 5.950 8.702 1.00 93.38 196 THR A O 1
ATOM 1521 N N . ARG A 1 197 ? -12.004 7.555 9.105 1.00 93.81 197 ARG A N 1
ATOM 1522 C CA . ARG A 1 197 ? -11.526 7.883 10.445 1.00 93.81 197 ARG A CA 1
ATOM 1523 C C . ARG A 1 197 ? -12.255 7.046 11.488 1.00 93.81 197 ARG A C 1
ATOM 1525 O O . ARG A 1 197 ? -13.480 6.959 11.456 1.00 93.81 197 ARG A O 1
ATOM 1532 N N . PHE A 1 198 ? -11.503 6.515 12.448 1.00 96.00 198 PHE A N 1
ATOM 1533 C CA . PHE A 1 198 ? -12.066 6.016 13.697 1.00 96.00 198 PHE A CA 1
ATOM 1534 C C . PHE A 1 198 ? -12.284 7.176 14.676 1.00 96.00 198 PHE A C 1
ATOM 1536 O O . PHE A 1 198 ? -11.379 7.977 14.913 1.00 96.00 198 PHE A O 1
ATOM 1543 N N . TRP A 1 199 ? -13.500 7.267 15.198 1.00 95.25 199 TRP A N 1
ATOM 1544 C CA . TRP A 1 199 ? -13.930 8.186 16.243 1.00 95.25 199 TRP A CA 1
ATOM 1545 C C . TRP A 1 199 ? -14.083 7.384 17.533 1.00 95.25 199 TRP A C 1
ATOM 1547 O O . TRP A 1 199 ? -15.071 6.662 17.688 1.00 95.25 199 TRP A O 1
ATOM 1557 N N . ASP A 1 200 ? -13.079 7.456 18.405 1.00 96.56 200 ASP A N 1
ATOM 1558 C CA . ASP A 1 200 ? -13.028 6.684 19.651 1.00 96.56 200 ASP A CA 1
ATOM 1559 C C . ASP A 1 200 ? -14.115 7.154 20.628 1.00 96.56 200 ASP A C 1
ATOM 1561 O O . ASP A 1 200 ? -14.242 8.350 20.892 1.00 96.56 200 ASP A O 1
ATOM 1565 N N . SER A 1 201 ? -14.893 6.216 21.175 1.00 95.69 201 SER A N 1
ATOM 1566 C CA . SER A 1 201 ? -15.917 6.517 22.187 1.00 95.69 201 SER A CA 1
ATOM 1567 C C . SER A 1 201 ? -15.332 6.958 23.530 1.00 95.69 201 SER A C 1
ATOM 1569 O O . SER A 1 201 ? -16.022 7.621 24.297 1.00 95.69 201 SER A O 1
ATOM 1571 N N . GLN A 1 202 ? -14.075 6.598 23.804 1.00 94.25 202 GLN A N 1
ATOM 1572 C CA . GLN A 1 202 ? -13.329 6.999 25.000 1.00 94.25 202 GLN A CA 1
ATOM 1573 C C . GLN A 1 202 ? -12.362 8.162 24.717 1.00 94.25 202 GLN A C 1
ATOM 1575 O O . GLN A 1 202 ? -11.505 8.472 25.544 1.00 94.25 202 GLN A O 1
ATOM 1580 N N . GLY A 1 203 ? -12.448 8.759 23.524 1.00 92.19 203 GLY A N 1
ATOM 1581 C CA . GLY A 1 203 ? -11.612 9.876 23.103 1.00 92.19 203 GLY A CA 1
ATOM 1582 C C . GLY A 1 203 ? -12.090 11.233 23.613 1.00 92.19 203 GLY A C 1
ATOM 1583 O O . GLY A 1 203 ? -13.113 11.355 24.285 1.00 92.19 203 GLY A O 1
ATOM 1584 N N . ASN A 1 204 ? -11.356 12.285 23.245 1.00 90.38 204 ASN A N 1
ATOM 1585 C CA . ASN A 1 204 ? -11.802 13.666 23.443 1.00 90.38 204 ASN A CA 1
ATOM 1586 C C . ASN A 1 204 ? -13.003 14.022 22.531 1.00 90.38 204 ASN A C 1
ATOM 1588 O O . ASN A 1 204 ? -13.479 13.205 21.747 1.00 90.38 204 ASN A O 1
ATOM 1592 N N . GLU A 1 205 ? -13.452 15.281 22.555 1.00 88.62 205 GLU A N 1
ATOM 1593 C CA . GLU A 1 205 ? -14.547 15.782 21.698 1.00 88.62 205 GLU A CA 1
ATOM 1594 C C . GLU A 1 205 ? -14.291 15.645 20.188 1.00 88.62 205 GLU A C 1
ATOM 1596 O O . GLU A 1 205 ? -15.212 15.747 19.383 1.00 88.62 205 GLU A O 1
ATOM 1601 N N . GLN A 1 206 ? -13.039 15.432 19.785 1.00 88.38 206 GLN A N 1
ATOM 1602 C CA . GLN A 1 206 ? -12.663 15.168 18.403 1.00 88.38 206 GLN A CA 1
ATOM 1603 C C . GLN A 1 206 ? -12.612 13.669 18.092 1.00 88.38 206 GLN A C 1
ATOM 1605 O O . GLN A 1 206 ? -12.243 13.325 16.970 1.00 88.38 206 GLN A O 1
ATOM 1610 N N . GLY A 1 207 ? -12.947 12.786 19.036 1.00 88.25 207 GLY A N 1
ATOM 1611 C CA . GLY A 1 207 ? -12.863 11.333 18.906 1.00 88.25 207 GLY A CA 1
ATOM 1612 C C . GLY A 1 207 ? -11.422 10.828 18.839 1.00 88.25 207 GLY A C 1
ATOM 1613 O O . GLY A 1 207 ? -11.122 9.976 17.998 1.00 88.25 207 GLY A O 1
ATOM 1614 N N . SER A 1 208 ? -10.513 11.412 19.631 1.00 93.06 208 SER A N 1
ATOM 1615 C CA . SER A 1 208 ? -9.096 11.029 19.642 1.00 93.06 208 SER A CA 1
ATOM 1616 C C . SER A 1 208 ? -8.869 9.601 20.136 1.00 93.06 208 SER A C 1
ATOM 1618 O O . SER A 1 208 ? -9.487 9.165 21.097 1.00 93.06 208 SER A O 1
ATOM 1620 N N . THR A 1 209 ? -7.915 8.891 19.539 1.00 94.38 209 THR A N 1
ATOM 1621 C CA . THR A 1 209 ? -7.354 7.672 20.142 1.00 94.38 209 THR A CA 1
ATOM 1622 C C . THR A 1 209 ? -5.955 8.008 20.621 1.00 94.38 209 THR A C 1
ATOM 1624 O O . THR A 1 209 ? -5.051 8.160 19.804 1.00 94.38 209 THR A O 1
ATOM 1627 N N . ASP A 1 210 ? -5.767 8.173 21.925 1.00 92.81 210 ASP A N 1
ATOM 1628 C CA . ASP A 1 210 ? -4.448 8.458 22.484 1.00 92.81 210 ASP A CA 1
ATOM 1629 C C . ASP A 1 210 ? -3.643 7.163 22.611 1.00 92.81 210 ASP A C 1
ATOM 1631 O O . ASP A 1 210 ? -3.975 6.279 23.402 1.00 92.81 210 ASP A O 1
ATOM 1635 N N . LEU A 1 211 ? -2.591 7.057 21.798 1.00 91.12 211 LEU A N 1
ATOM 1636 C CA . LEU A 1 211 ? -1.569 6.027 21.927 1.00 91.12 211 LEU A CA 1
ATOM 1637 C C . LEU A 1 211 ? -0.326 6.635 22.572 1.00 91.12 211 LEU A C 1
ATOM 1639 O O . LEU A 1 211 ? 0.124 7.713 22.178 1.00 91.12 211 LEU A O 1
ATOM 1643 N N . GLU A 1 212 ? 0.232 5.925 23.548 1.00 86.88 212 GLU A N 1
ATOM 1644 C CA . GLU A 1 212 ? 1.565 6.200 24.077 1.00 86.88 212 GLU A CA 1
ATOM 1645 C C . GLU A 1 212 ? 2.572 5.979 22.956 1.00 86.88 212 GLU A C 1
ATOM 1647 O O . GLU A 1 212 ? 2.779 4.856 22.491 1.00 86.88 212 GLU A O 1
ATOM 1652 N N . LEU A 1 213 ? 3.126 7.086 22.493 1.00 79.69 213 LEU A N 1
ATOM 1653 C CA . LEU A 1 213 ? 4.114 7.147 21.446 1.00 79.69 213 LEU A CA 1
ATOM 1654 C C . LEU A 1 213 ? 5.443 7.489 22.096 1.00 79.69 213 LEU A C 1
ATOM 1656 O O . LEU A 1 213 ? 5.680 8.647 22.426 1.00 79.69 213 LEU A O 1
ATOM 1660 N N . ASP A 1 214 ? 6.308 6.492 22.247 1.00 67.38 214 ASP A N 1
ATOM 1661 C CA . ASP A 1 214 ? 7.732 6.737 22.485 1.00 67.38 214 ASP A CA 1
ATOM 1662 C C . ASP A 1 214 ? 8.424 6.954 21.134 1.00 67.38 214 ASP A C 1
ATOM 1664 O O . ASP A 1 214 ? 9.289 6.191 20.707 1.00 67.38 214 ASP A O 1
ATOM 1668 N N . VAL A 1 215 ? 7.897 7.913 20.370 1.00 61.75 215 VAL A N 1
ATOM 1669 C CA . VAL A 1 215 ? 8.447 8.309 19.078 1.00 61.75 215 VAL A CA 1
ATOM 1670 C C . VAL A 1 215 ? 8.692 9.802 19.110 1.00 61.75 215 VAL A C 1
ATOM 1672 O O . VAL A 1 215 ? 7.776 10.608 19.278 1.00 61.75 215 VAL A O 1
ATOM 1675 N N . ASP A 1 216 ? 9.959 10.159 18.975 1.00 67.56 216 ASP A N 1
ATOM 1676 C CA . ASP A 1 216 ? 10.359 11.525 18.705 1.00 67.56 216 ASP A CA 1
ATOM 1677 C C . ASP A 1 216 ? 9.888 11.952 17.300 1.00 67.56 216 ASP A C 1
ATOM 1679 O O . ASP A 1 216 ? 9.448 11.146 16.468 1.00 67.56 216 ASP A O 1
ATOM 1683 N N . GLU A 1 217 ? 9.978 13.249 17.007 1.00 63.72 217 GLU A N 1
ATOM 1684 C CA . GLU A 1 217 ? 9.633 13.773 15.679 1.00 63.72 217 GLU A CA 1
ATOM 1685 C C . GLU A 1 217 ? 10.448 13.101 14.560 1.00 63.72 217 GLU A C 1
ATOM 1687 O O . GLU A 1 217 ? 9.957 12.959 13.437 1.00 63.72 217 GLU A O 1
ATOM 1692 N N . SER A 1 218 ? 11.665 12.636 14.869 1.00 61.75 218 SER A N 1
ATOM 1693 C CA . SER A 1 218 ? 12.548 11.970 13.911 1.00 61.75 218 SER A CA 1
ATOM 1694 C C . SER A 1 218 ? 11.995 10.616 13.453 1.00 61.75 218 SER A C 1
ATOM 1696 O O . SER A 1 218 ? 12.036 10.304 12.260 1.00 61.75 218 SER A O 1
ATOM 1698 N N . THR A 1 219 ? 11.370 9.855 14.353 1.00 68.44 219 THR A N 1
ATOM 1699 C CA . THR A 1 219 ? 10.731 8.574 14.031 1.00 68.44 219 THR A CA 1
ATOM 1700 C C . THR A 1 219 ? 9.461 8.765 13.202 1.00 68.44 219 THR A C 1
ATOM 1702 O O . THR A 1 219 ? 9.201 8.018 12.256 1.00 68.44 219 THR A O 1
ATOM 1705 N N . VAL A 1 220 ? 8.680 9.810 13.495 1.00 71.12 220 VAL A N 1
ATOM 1706 C CA . VAL A 1 220 ? 7.515 10.168 12.670 1.00 71.12 220 VAL A CA 1
ATOM 1707 C C . VAL A 1 220 ? 7.949 10.596 11.266 1.00 71.12 220 VAL A C 1
ATOM 1709 O O . VAL A 1 220 ? 7.279 10.256 10.292 1.00 71.12 220 VAL A O 1
ATOM 1712 N N . ALA A 1 221 ? 9.076 11.297 11.141 1.00 63.00 221 ALA A N 1
ATOM 1713 C CA . ALA A 1 221 ? 9.624 11.700 9.850 1.00 63.00 221 ALA A CA 1
ATOM 1714 C C . ALA A 1 221 ? 10.190 10.521 9.037 1.00 63.00 221 ALA A C 1
ATOM 1716 O O . ALA A 1 221 ? 10.061 10.517 7.815 1.00 63.00 221 ALA A O 1
ATOM 1717 N N . SER A 1 222 ? 10.805 9.529 9.690 1.00 67.00 222 SER A N 1
ATOM 1718 C CA . SER A 1 222 ? 11.447 8.391 9.015 1.00 67.00 222 SER A CA 1
ATOM 1719 C C . SER A 1 222 ? 10.481 7.260 8.651 1.00 67.00 222 SER A C 1
ATOM 1721 O O . SER A 1 222 ? 10.685 6.593 7.639 1.00 67.00 222 SER A O 1
ATOM 1723 N N . SER A 1 223 ? 9.431 7.059 9.453 1.00 72.25 223 SER A N 1
ATOM 1724 C CA . SER A 1 223 ? 8.480 5.940 9.314 1.00 72.25 223 SER A CA 1
ATOM 1725 C C . SER A 1 223 ? 7.080 6.383 8.877 1.00 72.25 223 SER A C 1
ATOM 1727 O O . SER A 1 223 ? 6.228 5.561 8.530 1.00 72.25 223 SER A O 1
ATOM 1729 N N . GLY A 1 224 ? 6.821 7.690 8.906 1.00 74.56 224 GLY A N 1
ATOM 1730 C CA . GLY A 1 224 ? 5.571 8.280 8.458 1.00 74.56 224 GLY A CA 1
ATOM 1731 C C . GLY A 1 224 ? 5.381 8.149 6.956 1.00 74.56 224 GLY A C 1
ATOM 1732 O O . GLY A 1 224 ? 6.273 8.437 6.163 1.00 74.56 224 GLY A O 1
ATOM 1733 N N . ARG A 1 225 ? 4.168 7.766 6.567 1.00 79.94 225 ARG A N 1
ATOM 1734 C CA . ARG A 1 225 ? 3.710 7.786 5.181 1.00 79.94 225 ARG A CA 1
ATOM 1735 C C . ARG A 1 225 ? 2.767 8.955 4.990 1.00 79.94 225 ARG A C 1
ATOM 1737 O O . ARG A 1 225 ? 1.796 9.129 5.720 1.00 79.94 225 ARG A O 1
ATOM 1744 N N . VAL A 1 226 ? 3.045 9.774 3.998 1.00 80.50 226 VAL A N 1
ATOM 1745 C CA . VAL A 1 226 ? 2.127 10.801 3.518 1.00 80.50 226 VAL A CA 1
ATOM 1746 C C . VAL A 1 226 ? 1.081 10.185 2.593 1.00 80.50 226 VAL A C 1
ATOM 1748 O O . VAL A 1 226 ? -0.053 10.674 2.550 1.00 80.50 226 VAL A O 1
ATOM 1751 N N . LEU A 1 227 ? 1.457 9.142 1.846 1.00 82.00 227 LEU A N 1
ATOM 1752 C CA . LEU A 1 227 ? 0.560 8.411 0.960 1.00 82.00 227 LEU A CA 1
ATOM 1753 C C . LEU A 1 227 ? 0.096 7.118 1.629 1.00 82.00 227 LEU A C 1
ATOM 1755 O O . LEU A 1 227 ? 0.846 6.162 1.796 1.00 82.00 227 LEU A O 1
ATOM 1759 N N . ALA A 1 228 ? -1.179 7.090 2.002 1.00 87.12 228 ALA A N 1
ATOM 1760 C CA . ALA A 1 228 ? -1.807 5.911 2.569 1.00 87.12 228 ALA A CA 1
ATOM 1761 C C . ALA A 1 228 ? -2.151 4.908 1.459 1.00 87.12 228 ALA A C 1
ATOM 1763 O O . ALA A 1 228 ? -2.908 5.233 0.538 1.00 87.12 228 ALA A O 1
ATOM 1764 N N . ALA A 1 229 ? -1.600 3.703 1.565 1.00 91.69 229 ALA A N 1
ATOM 1765 C CA . ALA A 1 229 ? -1.864 2.564 0.701 1.00 91.69 229 ALA A CA 1
ATOM 1766 C C . ALA A 1 229 ? -3.182 1.882 1.103 1.00 91.69 229 ALA A C 1
ATOM 1768 O O . ALA A 1 229 ? -3.405 1.671 2.299 1.00 91.69 229 ALA A O 1
ATOM 1769 N N . PRO A 1 230 ? -4.053 1.498 0.151 1.00 92.19 230 PRO A N 1
ATOM 1770 C CA . PRO A 1 230 ? -5.201 0.651 0.457 1.00 92.19 230 PRO A CA 1
ATOM 1771 C C . PRO A 1 230 ? -4.772 -0.637 1.169 1.00 92.19 230 PRO A C 1
ATOM 1773 O O . PRO A 1 230 ? -3.688 -1.151 0.913 1.00 92.19 230 PRO A O 1
ATOM 1776 N N . GLY A 1 231 ? -5.612 -1.202 2.029 1.00 94.44 231 GLY A N 1
ATOM 1777 C CA . GLY A 1 231 ? -5.276 -2.424 2.763 1.00 94.44 231 GLY A CA 1
ATOM 1778 C C . GLY A 1 231 ? -4.527 -2.187 4.082 1.00 94.44 231 GLY A C 1
ATOM 1779 O O . GLY A 1 231 ? -4.164 -3.155 4.742 1.00 94.44 231 GLY A O 1
ATOM 1780 N N . PHE A 1 232 ? -4.334 -0.934 4.504 1.00 96.12 232 PHE A N 1
ATOM 1781 C CA . PHE A 1 232 ? -3.646 -0.594 5.752 1.00 96.12 232 PHE A CA 1
ATOM 1782 C C . PHE A 1 232 ? -4.527 0.197 6.726 1.00 96.12 232 PHE A C 1
ATOM 1784 O O . PHE A 1 232 ? -5.391 0.998 6.345 1.00 96.12 232 PHE A O 1
ATOM 1791 N N . ILE A 1 233 ? -4.246 0.001 8.012 1.00 96.62 233 ILE A N 1
ATOM 1792 C CA . ILE A 1 233 ? -4.685 0.850 9.115 1.00 96.62 233 ILE A CA 1
ATOM 1793 C C . ILE A 1 233 ? -3.480 1.678 9.548 1.00 96.62 233 ILE A C 1
ATOM 1795 O O . ILE A 1 233 ? -2.401 1.148 9.812 1.00 96.62 233 ILE A O 1
ATOM 1799 N N . TYR A 1 234 ? -3.686 2.981 9.649 1.00 95.44 234 TYR A N 1
ATOM 1800 C CA . TYR A 1 234 ? -2.691 3.955 10.051 1.00 95.44 234 TYR A CA 1
ATOM 1801 C C . TYR A 1 234 ? -3.073 4.631 11.363 1.00 95.44 234 TYR A C 1
ATOM 1803 O O . TYR A 1 234 ? -4.253 4.791 11.668 1.00 95.44 234 TYR A O 1
ATOM 1811 N N . TYR A 1 235 ? -2.079 5.114 12.094 1.00 94.38 235 TYR A N 1
ATOM 1812 C CA . TYR A 1 235 ? -2.234 6.037 13.204 1.00 94.38 235 TYR A CA 1
ATOM 1813 C C . TYR A 1 235 ? -1.766 7.433 12.798 1.00 94.38 235 TYR A C 1
ATOM 1815 O O . TYR A 1 235 ? -0.655 7.617 12.301 1.00 94.38 235 TYR A O 1
ATOM 1823 N N . MET A 1 236 ? -2.616 8.431 13.024 1.00 91.50 236 MET A N 1
ATOM 1824 C CA . MET A 1 236 ? -2.249 9.836 12.897 1.00 91.50 236 MET A CA 1
ATOM 1825 C C . MET A 1 236 ? -1.853 10.367 14.282 1.00 91.50 236 MET A C 1
ATOM 1827 O O . MET A 1 236 ? -2.708 10.357 15.167 1.00 91.50 236 MET A O 1
ATOM 1831 N N . PRO A 1 237 ? -0.618 10.855 14.498 1.00 88.88 237 PRO A N 1
ATOM 1832 C CA . PRO A 1 237 ? -0.167 11.293 15.824 1.00 88.88 237 PRO A CA 1
ATOM 1833 C C . PRO A 1 237 ? -0.602 12.721 16.197 1.00 88.88 237 PRO A C 1
ATOM 1835 O O . PRO A 1 237 ? -0.509 13.119 17.356 1.00 88.88 237 PRO A O 1
ATOM 1838 N N . ASN A 1 238 ? -1.103 13.505 15.238 1.00 85.69 238 ASN A N 1
ATOM 1839 C CA . ASN A 1 238 ? -1.328 14.940 15.420 1.00 85.69 238 ASN A CA 1
ATOM 1840 C C . ASN A 1 238 ? -2.564 15.249 16.278 1.00 85.69 238 ASN A C 1
ATOM 1842 O O . ASN A 1 238 ? -3.704 15.094 15.827 1.00 85.69 238 ASN A O 1
ATOM 1846 N N . LYS A 1 239 ? -2.338 15.775 17.485 1.00 86.00 239 LYS A N 1
ATOM 1847 C CA . LYS A 1 239 ? -3.389 16.304 18.366 1.00 86.00 239 LYS A CA 1
ATOM 1848 C C . LYS A 1 239 ? -4.044 17.570 17.778 1.00 86.00 239 LYS A C 1
ATOM 1850 O O . LYS A 1 239 ? -3.383 18.320 17.060 1.00 86.00 239 LYS A O 1
ATOM 1855 N N . PRO A 1 240 ? -5.337 17.828 18.060 1.00 87.19 240 PRO A N 1
ATOM 1856 C CA . PRO A 1 240 ? -6.264 17.001 18.847 1.00 87.19 240 PRO A CA 1
ATOM 1857 C C . PRO A 1 240 ? -6.935 15.872 18.041 1.00 87.19 240 PRO A C 1
ATOM 1859 O O . PRO A 1 240 ? -7.826 15.201 18.550 1.00 87.19 240 PRO A O 1
ATOM 1862 N N . TYR A 1 241 ? -6.553 15.678 16.775 1.00 85.88 241 TYR A N 1
ATOM 1863 C CA . TYR A 1 241 ? -7.238 14.779 15.841 1.00 85.88 241 TYR A CA 1
ATOM 1864 C C . TYR A 1 241 ? -6.629 13.375 15.773 1.00 85.88 241 TYR A C 1
ATOM 1866 O O . TYR A 1 241 ? -6.995 12.592 14.884 1.00 85.88 241 TYR A O 1
ATOM 1874 N N . ASN A 1 242 ? -5.696 13.065 16.671 1.00 91.38 242 ASN A N 1
ATOM 1875 C CA . ASN A 1 242 ? -4.927 11.834 16.666 1.00 91.38 242 ASN A CA 1
ATOM 1876 C C . ASN A 1 242 ? -5.829 10.601 16.728 1.00 91.38 242 ASN A C 1
ATOM 1878 O O . ASN A 1 242 ? -6.922 10.637 17.288 1.00 91.38 242 ASN A O 1
ATOM 1882 N N . GLY A 1 243 ? -5.400 9.514 16.099 1.00 93.44 243 GLY A N 1
ATOM 1883 C CA . GLY A 1 243 ? -6.155 8.267 16.080 1.00 93.44 243 GLY A CA 1
ATOM 1884 C C . GLY A 1 243 ? -6.096 7.537 14.752 1.00 93.44 243 GLY A C 1
ATOM 1885 O O . GLY A 1 243 ? -5.352 7.913 13.843 1.00 93.44 243 GLY A O 1
ATOM 1886 N N . LEU A 1 244 ? -6.901 6.483 14.641 1.00 95.69 244 LEU A N 1
ATOM 1887 C CA . LEU A 1 244 ? -6.799 5.540 13.533 1.00 95.69 244 LEU A CA 1
ATOM 1888 C C . LEU A 1 244 ? -7.421 6.082 12.236 1.00 95.69 244 LEU A C 1
ATOM 1890 O O . LEU A 1 244 ? -8.435 6.795 12.246 1.00 95.69 244 LEU A O 1
ATOM 1894 N N . ARG A 1 245 ? -6.795 5.746 11.109 1.00 94.62 245 ARG A N 1
ATOM 1895 C CA . ARG A 1 245 ? -7.233 6.021 9.737 1.00 94.62 245 ARG A CA 1
ATOM 1896 C C . ARG A 1 245 ? -7.151 4.734 8.934 1.00 94.62 245 ARG A C 1
ATOM 1898 O O . ARG A 1 245 ? -6.126 4.069 8.943 1.00 94.62 245 ARG A O 1
ATOM 1905 N N . ILE A 1 246 ? -8.221 4.389 8.239 1.00 95.19 246 ILE A N 1
ATOM 1906 C CA . ILE A 1 246 ? -8.319 3.153 7.470 1.00 95.19 246 ILE A CA 1
ATOM 1907 C C . ILE A 1 246 ? -8.294 3.527 5.994 1.00 95.19 246 ILE A C 1
ATOM 1909 O O . ILE A 1 246 ? -9.149 4.277 5.511 1.00 95.19 246 ILE A O 1
ATOM 1913 N N . ALA A 1 247 ? -7.293 3.017 5.288 1.00 93.38 247 ALA A N 1
ATOM 1914 C CA . ALA A 1 247 ? -7.152 3.180 3.854 1.00 93.38 247 ALA A CA 1
ATOM 1915 C C . ALA A 1 247 ? -7.783 1.971 3.163 1.00 93.38 247 ALA A C 1
ATOM 1917 O O . ALA A 1 247 ? -7.160 0.923 3.032 1.00 93.38 247 ALA A O 1
ATOM 1918 N N . ALA A 1 248 ? -9.043 2.104 2.753 1.00 86.19 248 ALA A N 1
ATOM 1919 C CA . ALA A 1 248 ? -9.829 0.973 2.254 1.00 86.19 248 ALA A CA 1
ATOM 1920 C C . ALA A 1 248 ? -10.164 1.042 0.754 1.00 86.19 248 ALA A C 1
ATOM 1922 O O . ALA A 1 248 ? -10.881 0.187 0.261 1.00 86.19 248 ALA A O 1
ATOM 1923 N N . ARG A 1 249 ? -9.704 2.057 0.013 1.00 79.00 249 ARG A N 1
ATOM 1924 C CA . ARG A 1 249 ? -10.109 2.222 -1.396 1.00 79.00 249 ARG A CA 1
ATOM 1925 C C . ARG A 1 249 ? -8.990 2.652 -2.324 1.00 79.00 249 ARG A C 1
ATOM 1927 O O . ARG A 1 249 ? -8.568 1.899 -3.186 1.00 79.00 249 ARG A O 1
ATOM 1934 N N . SER A 1 250 ? -8.494 3.865 -2.133 1.00 76.69 250 SER A N 1
ATOM 1935 C CA . SER A 1 250 ? -7.565 4.511 -3.049 1.00 76.69 250 SER A CA 1
ATOM 1936 C C . SER A 1 250 ? -6.361 5.046 -2.302 1.00 76.69 250 SER A C 1
ATOM 1938 O O . SER A 1 250 ? -6.454 5.442 -1.135 1.00 76.69 250 SER A O 1
ATOM 1940 N N . THR A 1 251 ? -5.243 5.128 -3.010 1.00 77.88 251 THR A N 1
ATOM 1941 C CA . THR A 1 251 ? -4.060 5.836 -2.538 1.00 77.88 251 THR A CA 1
ATOM 1942 C C . THR A 1 251 ? -4.408 7.273 -2.210 1.00 77.88 251 THR A C 1
ATOM 1944 O O . THR A 1 251 ? -5.089 7.956 -2.979 1.00 77.88 251 THR A O 1
ATOM 1947 N N . THR A 1 252 ? -3.967 7.729 -1.044 1.00 76.81 252 THR A N 1
ATOM 1948 C CA . THR A 1 252 ? -4.448 8.996 -0.500 1.00 76.81 252 THR A CA 1
ATOM 1949 C C . THR A 1 252 ? -3.346 9.794 0.140 1.00 76.81 252 THR A C 1
ATOM 1951 O O . THR A 1 252 ? -2.711 9.329 1.076 1.00 76.81 252 THR A O 1
ATOM 1954 N N . MET A 1 253 ? -3.198 11.041 -0.300 1.00 76.19 253 MET A N 1
ATOM 1955 C CA . MET A 1 253 ? -2.394 12.025 0.407 1.00 76.19 253 MET A CA 1
ATOM 1956 C C . MET A 1 253 ? -3.236 12.730 1.469 1.00 76.19 253 MET A C 1
ATOM 1958 O O . MET A 1 253 ? -4.181 13.445 1.124 1.00 76.19 253 MET A O 1
ATOM 1962 N N . MET A 1 254 ? -2.855 12.617 2.742 1.00 72.94 254 MET A N 1
ATOM 1963 C CA . MET A 1 254 ? -3.407 13.501 3.769 1.00 72.94 254 MET A CA 1
ATOM 1964 C C . MET A 1 254 ? -2.722 14.868 3.713 1.00 72.94 254 MET A C 1
ATOM 1966 O O . MET A 1 254 ? -1.548 15.032 4.057 1.00 72.94 254 MET A O 1
ATOM 1970 N N . ARG A 1 255 ? -3.477 15.877 3.272 1.00 65.75 255 ARG A N 1
ATOM 1971 C CA . ARG A 1 255 ? -3.107 17.284 3.451 1.00 65.75 255 ARG A CA 1
ATOM 1972 C C . ARG A 1 255 ? -3.650 17.757 4.790 1.00 65.75 255 ARG A C 1
ATOM 1974 O O . ARG A 1 255 ? -4.798 17.462 5.117 1.00 65.75 255 ARG A O 1
ATOM 1981 N N . SER A 1 256 ? -2.850 18.504 5.545 1.00 56.97 256 SER A N 1
ATOM 1982 C CA . SER A 1 256 ? -3.359 19.097 6.775 1.00 56.97 256 SER A CA 1
ATOM 1983 C C . SER A 1 256 ? -4.481 20.086 6.451 1.00 56.97 256 SER A C 1
ATOM 1985 O O . SER A 1 256 ? -4.294 21.005 5.657 1.00 56.97 256 SER A O 1
ATOM 1987 N N . ALA A 1 257 ? -5.648 19.889 7.062 1.00 51.03 257 ALA A N 1
ATOM 1988 C CA . ALA A 1 257 ? -6.763 20.836 7.012 1.00 51.03 257 ALA A CA 1
ATOM 1989 C C . ALA A 1 257 ? -6.778 21.781 8.228 1.00 51.03 257 ALA A C 1
ATOM 1991 O O . ALA A 1 257 ? -7.753 22.500 8.439 1.00 51.03 257 ALA A O 1
ATOM 1992 N N . LEU A 1 258 ? -5.737 21.737 9.068 1.00 55.69 258 LEU A N 1
ATOM 1993 C CA . LEU A 1 258 ? -5.651 22.570 10.264 1.00 55.69 258 LEU A CA 1
ATOM 1994 C C . LEU A 1 258 ? -5.256 24.003 9.886 1.00 55.69 258 LEU A C 1
ATOM 1996 O O . LEU A 1 258 ? -4.294 24.176 9.130 1.00 55.69 258 LEU A O 1
ATOM 2000 N N . PRO A 1 259 ? -5.939 25.032 10.424 1.00 44.34 259 PR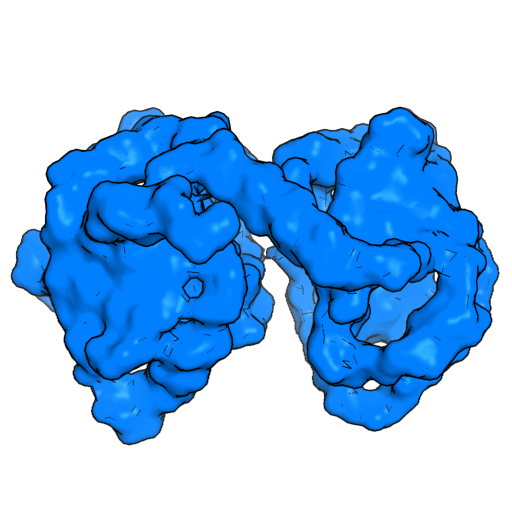O A N 1
ATOM 2001 C CA . PRO A 1 259 ? -5.531 26.420 10.241 1.00 44.34 259 PRO A CA 1
ATOM 2002 C C . PRO A 1 259 ? -4.053 26.607 10.612 1.00 44.34 259 PRO A C 1
ATOM 2004 O O . PRO A 1 259 ? -3.634 26.254 11.710 1.00 44.34 259 PRO A O 1
ATOM 2007 N N . GLY A 1 260 ? -3.249 27.121 9.678 1.00 49.91 260 GLY A N 1
ATOM 2008 C CA . GLY A 1 260 ? -1.818 27.384 9.885 1.00 49.91 260 GLY A CA 1
ATOM 2009 C C . GLY A 1 260 ? -0.880 26.181 9.721 1.00 49.91 260 GLY A C 1
ATOM 2010 O O . GLY A 1 260 ? 0.330 26.380 9.617 1.00 49.91 260 GLY A O 1
ATOM 2011 N N . ALA A 1 261 ? -1.393 24.953 9.616 1.00 55.38 261 ALA A N 1
ATOM 2012 C CA . ALA A 1 261 ? -0.548 23.793 9.364 1.00 55.38 261 ALA A CA 1
ATOM 2013 C C . ALA A 1 261 ? -0.098 23.766 7.898 1.00 55.38 261 ALA A C 1
ATOM 2015 O O . ALA A 1 261 ? -0.853 23.426 6.986 1.00 55.38 261 ALA A O 1
ATOM 2016 N N . ARG A 1 262 ? 1.167 24.118 7.668 1.00 51.44 262 ARG A N 1
ATOM 2017 C CA . ARG A 1 262 ? 1.813 23.978 6.364 1.00 51.44 262 ARG A CA 1
ATOM 2018 C C . ARG A 1 262 ? 2.383 22.570 6.261 1.00 51.44 262 ARG A C 1
ATOM 2020 O O . ARG A 1 262 ? 3.405 22.286 6.869 1.00 51.44 262 ARG A O 1
ATOM 2027 N N . GLY A 1 263 ? 1.742 21.694 5.493 1.00 63.44 263 GLY A N 1
ATOM 2028 C CA . GLY A 1 263 ? 2.378 20.436 5.109 1.00 63.44 263 GLY A CA 1
ATOM 2029 C C . GLY A 1 263 ? 1.465 19.229 4.966 1.00 63.44 263 GLY A C 1
ATOM 2030 O O . GLY A 1 263 ? 0.240 19.279 5.106 1.00 63.44 263 GLY A O 1
ATOM 2031 N N . ARG A 1 264 ? 2.129 18.129 4.631 1.00 73.75 264 ARG A N 1
ATOM 2032 C CA . ARG A 1 264 ? 1.582 16.778 4.552 1.00 73.75 264 ARG A CA 1
ATOM 2033 C C . ARG A 1 264 ? 1.528 16.196 5.963 1.00 73.75 264 ARG A C 1
ATOM 2035 O O . ARG A 1 264 ? 2.460 16.408 6.733 1.00 73.75 264 ARG A O 1
ATOM 2042 N N . THR A 1 265 ? 0.454 15.493 6.304 1.00 80.62 265 THR A N 1
ATOM 2043 C CA . THR A 1 265 ? 0.338 14.848 7.618 1.00 80.62 265 THR A CA 1
ATOM 2044 C C . THR A 1 265 ? 0.849 13.415 7.513 1.00 80.62 265 THR A C 1
ATOM 2046 O O . THR A 1 265 ? 0.225 12.630 6.799 1.00 80.62 265 THR A O 1
ATOM 2049 N N . PRO A 1 266 ? 1.961 13.066 8.184 1.00 85.62 266 PRO A N 1
ATOM 2050 C CA . PRO A 1 266 ? 2.444 11.696 8.194 1.00 85.62 266 PRO A CA 1
ATOM 2051 C C . PRO A 1 266 ? 1.471 10.794 8.956 1.00 85.62 266 PRO A C 1
ATOM 2053 O O . PRO A 1 266 ? 0.927 11.153 10.004 1.00 85.62 266 PRO A O 1
ATOM 2056 N N . LEU A 1 267 ? 1.267 9.609 8.403 1.00 90.38 267 LEU A N 1
ATOM 2057 C CA . LEU A 1 267 ? 0.475 8.522 8.943 1.00 90.38 267 LEU A CA 1
ATOM 2058 C C . LEU A 1 267 ? 1.398 7.336 9.206 1.00 90.38 267 LEU A C 1
ATOM 2060 O O . LEU A 1 267 ? 2.136 6.909 8.322 1.00 90.38 267 LEU A O 1
ATOM 2064 N N . LEU A 1 268 ? 1.357 6.797 10.418 1.00 92.25 268 LEU A N 1
ATOM 2065 C CA . LEU A 1 268 ? 2.182 5.659 10.811 1.00 92.25 268 LEU A CA 1
ATOM 2066 C C . LEU A 1 268 ? 1.406 4.367 10.532 1.00 92.25 268 LEU A C 1
ATOM 2068 O O . LEU A 1 268 ? 0.323 4.214 11.096 1.00 92.25 268 LEU A O 1
ATOM 2072 N N . PRO A 1 269 ? 1.874 3.451 9.671 1.00 94.25 269 PRO A N 1
ATOM 2073 C CA . PRO A 1 269 ? 1.185 2.180 9.463 1.00 94.25 269 PRO A CA 1
ATOM 2074 C C . PRO A 1 269 ? 1.225 1.354 10.758 1.00 94.25 269 PRO A C 1
ATOM 2076 O O . PRO A 1 269 ? 2.279 1.207 11.372 1.00 94.25 269 PRO A O 1
ATOM 2079 N N . VAL A 1 270 ? 0.072 0.837 11.192 1.00 96.00 270 VAL A N 1
ATOM 2080 C CA . VAL A 1 270 ? -0.057 0.058 12.443 1.00 96.00 270 VAL A CA 1
ATOM 2081 C C . VAL A 1 270 ? -0.564 -1.352 12.228 1.00 96.00 270 VAL A C 1
ATOM 2083 O O . VAL A 1 270 ? -0.236 -2.247 13.003 1.00 96.00 270 VAL A O 1
ATOM 2086 N N . ALA A 1 271 ? -1.369 -1.555 11.191 1.00 97.44 271 ALA A N 1
ATOM 2087 C CA . ALA A 1 271 ? -1.857 -2.868 10.826 1.00 97.44 271 ALA A CA 1
ATOM 2088 C C . ALA A 1 271 ? -2.076 -2.958 9.317 1.00 97.44 271 ALA A C 1
ATOM 2090 O O . ALA A 1 271 ? -2.310 -1.943 8.656 1.00 97.44 271 ALA A O 1
ATOM 2091 N N . GLN A 1 272 ? -2.055 -4.175 8.795 1.00 97.38 272 GLN A N 1
ATOM 2092 C CA . GLN A 1 272 ? -2.345 -4.479 7.398 1.00 97.38 272 GLN A CA 1
ATOM 2093 C C . GLN A 1 272 ? -3.419 -5.558 7.322 1.00 97.38 272 GLN A C 1
ATOM 2095 O O . GLN A 1 272 ? -3.345 -6.544 8.051 1.00 97.38 272 GLN A O 1
ATOM 2100 N N . PHE A 1 273 ? -4.427 -5.381 6.468 1.00 96.81 273 PHE A N 1
ATOM 2101 C CA . PHE A 1 273 ? -5.445 -6.405 6.250 1.00 96.81 273 PHE A CA 1
ATOM 2102 C C . PHE A 1 273 ? -4.834 -7.667 5.635 1.00 96.81 273 PHE A C 1
ATOM 2104 O O . PHE A 1 273 ? -3.939 -7.597 4.795 1.00 96.81 273 PHE A O 1
ATOM 2111 N N . VAL A 1 274 ? -5.362 -8.816 6.043 1.00 95.19 274 VAL A N 1
ATOM 2112 C CA . VAL A 1 274 ? -5.020 -10.136 5.507 1.00 95.19 274 VAL A CA 1
ATOM 2113 C C . VAL A 1 274 ? -6.307 -10.838 5.072 1.00 95.19 274 VAL A C 1
ATOM 2115 O O . VAL A 1 274 ? -7.357 -10.638 5.688 1.00 95.19 274 VAL A O 1
ATOM 2118 N N . GLY A 1 275 ? -6.242 -11.638 4.008 1.00 92.75 275 GLY A N 1
ATOM 2119 C CA . GLY A 1 275 ? -7.423 -12.253 3.404 1.00 92.75 275 GLY A CA 1
ATOM 2120 C C . GLY A 1 275 ? -8.309 -11.279 2.646 1.00 92.75 275 GLY A C 1
ATOM 2121 O O . GLY A 1 275 ? -7.878 -10.213 2.199 1.00 92.75 275 GLY A O 1
ATOM 2122 N N . ASP A 1 276 ? -9.567 -11.677 2.467 1.00 92.00 276 ASP A N 1
ATOM 2123 C CA . ASP A 1 276 ? -10.569 -10.840 1.820 1.00 92.00 276 ASP A CA 1
ATOM 2124 C C . ASP A 1 276 ? -11.099 -9.781 2.795 1.00 92.00 276 ASP A C 1
ATOM 2126 O O . ASP A 1 276 ? -11.707 -10.087 3.823 1.00 92.00 276 ASP A O 1
ATOM 2130 N N . TRP A 1 277 ? -10.877 -8.516 2.451 1.00 94.88 277 TRP A N 1
ATOM 2131 C CA . TRP A 1 277 ? -11.355 -7.354 3.195 1.00 94.88 277 TRP A CA 1
ATOM 2132 C C . TRP A 1 277 ? -12.278 -6.459 2.351 1.00 94.88 277 TRP A C 1
ATOM 2134 O O . TRP A 1 277 ? -12.583 -5.337 2.759 1.00 94.88 277 TRP A O 1
ATOM 2144 N N . ARG A 1 278 ? -12.785 -6.939 1.204 1.00 94.50 278 ARG A N 1
ATOM 2145 C CA . ARG A 1 278 ? -13.682 -6.170 0.314 1.00 94.50 278 ARG A CA 1
ATOM 2146 C C . ARG A 1 278 ? -14.923 -5.651 1.026 1.00 94.50 278 ARG A C 1
ATOM 2148 O O . ARG A 1 278 ? -15.279 -4.497 0.851 1.00 94.50 278 ARG A O 1
ATOM 2155 N N . ALA A 1 279 ? -15.509 -6.438 1.929 1.00 95.75 279 ALA A N 1
ATOM 2156 C CA . ALA A 1 279 ? -16.649 -5.980 2.722 1.00 95.75 279 ALA A CA 1
ATOM 2157 C C . ALA A 1 279 ? -16.322 -4.727 3.565 1.00 95.75 279 ALA A C 1
ATOM 2159 O O . ALA A 1 279 ? -17.172 -3.854 3.738 1.00 95.75 279 ALA A O 1
ATOM 2160 N N . ILE A 1 280 ? -15.089 -4.611 4.080 1.00 96.56 280 ILE A N 1
ATOM 2161 C CA . ILE A 1 280 ? -14.623 -3.404 4.780 1.00 96.56 280 ILE A CA 1
ATOM 2162 C C . ILE A 1 280 ? -14.435 -2.244 3.797 1.00 96.56 280 ILE A C 1
ATOM 2164 O O . ILE A 1 280 ? -14.807 -1.119 4.133 1.00 96.56 280 ILE A O 1
ATOM 2168 N N . ALA A 1 281 ? -13.895 -2.504 2.601 1.00 94.56 281 ALA A N 1
ATOM 2169 C CA . ALA A 1 281 ? -13.776 -1.511 1.529 1.00 94.56 281 ALA A CA 1
ATOM 2170 C C . ALA A 1 281 ? -15.140 -0.925 1.144 1.00 94.56 281 ALA A C 1
ATOM 2172 O O . ALA A 1 281 ? -15.321 0.294 1.189 1.00 94.56 281 ALA A O 1
ATOM 2173 N N . ASP A 1 282 ? -16.116 -1.793 0.883 1.00 94.75 282 ASP A N 1
ATOM 2174 C CA . ASP A 1 282 ? -17.479 -1.422 0.507 1.00 94.75 282 ASP A CA 1
ATOM 2175 C C . ASP A 1 282 ? -18.167 -0.634 1.628 1.00 94.75 282 ASP A C 1
ATOM 2177 O O . ASP A 1 282 ? -18.810 0.391 1.387 1.00 94.75 282 ASP A O 1
ATOM 2181 N N . ALA A 1 283 ? -18.013 -1.070 2.883 1.00 95.19 283 ALA A N 1
ATOM 2182 C CA . ALA A 1 283 ? -18.550 -0.346 4.030 1.00 95.19 283 ALA A CA 1
ATOM 2183 C C . ALA A 1 283 ? -17.927 1.055 4.149 1.00 95.19 283 ALA A C 1
ATOM 2185 O O . ALA A 1 283 ? -18.650 2.042 4.290 1.00 95.19 283 ALA A O 1
ATOM 2186 N N . ALA A 1 284 ? -16.599 1.161 4.044 1.00 92.94 284 ALA A N 1
ATOM 2187 C CA . ALA A 1 284 ? -15.870 2.427 4.092 1.00 92.94 284 ALA A CA 1
ATOM 2188 C C . ALA A 1 284 ? -16.279 3.386 2.961 1.00 92.94 284 ALA A C 1
ATOM 2190 O O . ALA A 1 284 ? -16.438 4.594 3.177 1.00 92.94 284 ALA A O 1
ATOM 2191 N N . GLU A 1 285 ? -16.494 2.853 1.758 1.00 90.62 285 GLU A N 1
ATOM 2192 C CA . GLU A 1 285 ? -16.954 3.618 0.607 1.00 90.62 285 GLU A CA 1
ATOM 2193 C C . GLU A 1 285 ? -18.378 4.157 0.796 1.00 90.62 285 GLU A C 1
ATOM 2195 O O . GLU A 1 285 ? -18.662 5.301 0.416 1.00 90.62 285 GLU A O 1
ATOM 2200 N N . ASN A 1 286 ? -19.248 3.368 1.427 1.00 92.25 286 ASN A N 1
ATOM 2201 C CA . ASN A 1 286 ? -20.653 3.701 1.634 1.00 92.25 286 ASN A CA 1
ATOM 2202 C C . ASN A 1 286 ? -20.913 4.662 2.802 1.00 92.25 286 ASN A C 1
ATOM 2204 O O . ASN A 1 286 ? -21.954 5.317 2.804 1.00 92.25 286 ASN A O 1
ATOM 2208 N N . ILE A 1 287 ? -19.962 4.861 3.728 1.00 92.38 287 ILE A N 1
ATOM 2209 C CA . ILE A 1 287 ? -20.087 5.820 4.852 1.00 92.38 287 ILE A CA 1
ATOM 2210 C C . ILE A 1 287 ? -20.485 7.228 4.385 1.00 92.38 287 ILE A C 1
ATOM 2212 O O . ILE A 1 287 ? -21.196 7.941 5.092 1.00 92.38 287 ILE A O 1
ATOM 2216 N N . ARG A 1 288 ? -20.059 7.656 3.189 1.00 87.62 288 ARG A N 1
ATOM 2217 C CA . ARG A 1 288 ? -20.449 8.971 2.641 1.00 87.62 288 ARG A CA 1
ATOM 2218 C C . ARG A 1 288 ? -21.949 9.094 2.346 1.00 87.62 288 ARG A C 1
ATOM 2220 O O . ARG A 1 288 ? -22.447 10.211 2.289 1.00 87.62 288 ARG A O 1
ATOM 2227 N N . PHE A 1 289 ? -22.637 7.972 2.153 1.00 92.50 289 PHE A N 1
ATOM 2228 C CA . PHE A 1 289 ? -24.072 7.903 1.881 1.00 92.50 289 PHE A CA 1
ATOM 2229 C C . PHE A 1 289 ? -24.866 7.500 3.126 1.00 92.50 289 PHE A C 1
ATOM 2231 O O . PHE A 1 289 ? -25.942 8.036 3.366 1.00 92.50 289 PHE A O 1
ATOM 2238 N N . THR A 1 290 ? -24.333 6.585 3.940 1.00 94.06 290 THR A N 1
ATOM 2239 C CA . THR A 1 290 ? -25.019 6.048 5.127 1.00 94.06 290 THR A CA 1
ATOM 2240 C C . THR A 1 290 ? -24.752 6.845 6.404 1.00 94.06 290 THR A C 1
ATOM 2242 O O . THR A 1 290 ? -25.387 6.604 7.428 1.00 94.06 290 THR A O 1
ATOM 2245 N N . GLY A 1 291 ? -23.787 7.765 6.379 1.00 93.94 291 GLY A N 1
ATOM 2246 C CA . GLY A 1 291 ? -23.271 8.413 7.578 1.00 93.94 291 GLY A CA 1
ATOM 2247 C C . GLY A 1 291 ? -22.371 7.488 8.402 1.00 93.94 291 GLY A C 1
ATOM 2248 O O . GLY A 1 291 ? -21.956 6.414 7.960 1.00 93.94 291 GLY A O 1
ATOM 2249 N N . ALA A 1 292 ? -22.031 7.936 9.612 1.00 95.75 292 ALA A N 1
ATOM 2250 C CA . ALA A 1 292 ? -21.063 7.249 10.457 1.00 95.75 292 ALA A CA 1
ATOM 2251 C C . ALA A 1 292 ? -21.601 5.919 11.014 1.00 95.75 292 ALA A C 1
ATOM 2253 O O . ALA A 1 292 ? -22.630 5.907 11.697 1.00 95.75 292 ALA A O 1
ATOM 2254 N N . LEU A 1 293 ? -20.854 4.836 10.790 1.00 97.44 293 LEU A N 1
ATOM 2255 C CA . LEU A 1 293 ? -21.195 3.462 11.182 1.00 97.44 293 LEU A CA 1
ATOM 2256 C C . LEU A 1 293 ? -20.493 3.058 12.490 1.00 97.44 293 LEU A C 1
ATOM 2258 O O . LEU A 1 293 ? -19.428 3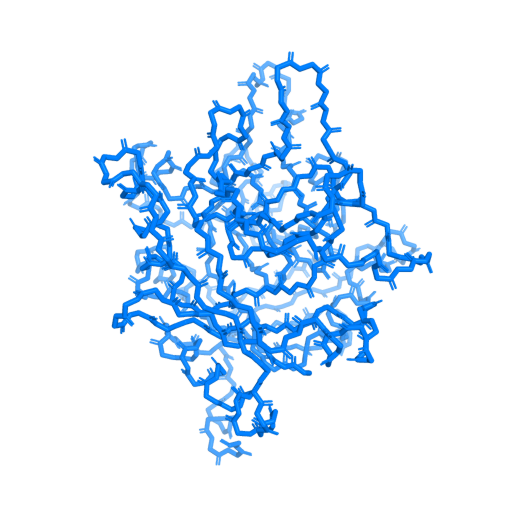.600 12.781 1.00 97.44 293 LEU A O 1
ATOM 2262 N N . PRO A 1 294 ? -21.023 2.107 13.281 1.00 98.19 294 PRO A N 1
ATOM 2263 C CA . PRO A 1 294 ? -20.286 1.529 14.405 1.00 98.19 294 PRO A CA 1
ATOM 2264 C C . PRO A 1 294 ? -18.967 0.902 13.940 1.00 98.19 294 PRO A C 1
ATOM 2266 O O . PRO A 1 294 ? -18.938 0.243 12.901 1.00 98.19 294 PRO A O 1
ATOM 2269 N N . LEU A 1 295 ? -17.892 1.091 14.704 1.00 98.12 295 LEU A N 1
ATOM 2270 C CA . LEU A 1 295 ? -16.589 0.488 14.435 1.00 98.12 295 LEU A CA 1
ATOM 2271 C C . LEU A 1 295 ? -16.023 -0.139 15.704 1.00 98.12 295 LEU A C 1
ATOM 2273 O O . LEU A 1 295 ? -16.011 0.501 16.759 1.00 98.12 295 LEU A O 1
ATOM 2277 N N . THR A 1 296 ? -15.510 -1.360 15.581 1.00 98.31 296 THR A N 1
ATOM 2278 C CA . THR A 1 296 ? -14.732 -2.011 16.638 1.00 98.31 296 THR A CA 1
ATOM 2279 C C . THR A 1 296 ? -13.418 -2.548 16.092 1.00 98.31 296 THR A C 1
ATOM 2281 O O . THR A 1 296 ? -13.349 -3.028 14.960 1.00 98.31 296 THR A O 1
ATOM 2284 N N . LEU A 1 297 ? -12.372 -2.466 16.910 1.00 98.25 297 LEU A N 1
ATOM 2285 C CA . LEU A 1 297 ? -11.090 -3.121 16.674 1.00 98.25 297 LEU A CA 1
ATOM 2286 C C . LEU A 1 297 ? -10.752 -3.923 17.927 1.00 98.25 297 LEU A C 1
ATOM 2288 O O . LEU A 1 297 ? -10.721 -3.366 19.022 1.00 98.25 297 LEU A O 1
ATOM 2292 N N . ALA A 1 298 ? -10.527 -5.222 17.790 1.00 97.88 298 ALA A N 1
ATOM 2293 C CA . ALA A 1 298 ? -10.276 -6.114 18.918 1.00 97.88 298 ALA A CA 1
ATOM 2294 C C . ALA A 1 298 ? -9.224 -7.164 18.562 1.00 97.88 298 ALA A C 1
ATOM 2296 O O . ALA A 1 298 ? -8.919 -7.370 17.388 1.00 97.88 298 ALA A O 1
ATOM 2297 N N . HIS A 1 299 ? -8.687 -7.856 19.567 1.00 96.69 299 HIS A N 1
ATOM 2298 C CA . HIS A 1 299 ? -7.928 -9.079 19.316 1.00 96.69 299 HIS A CA 1
ATOM 2299 C C . HIS A 1 299 ? -8.791 -10.080 18.545 1.00 96.69 299 HIS A C 1
ATOM 2301 O O . HIS A 1 299 ? -9.981 -10.226 18.836 1.00 96.69 299 HIS A O 1
ATOM 2307 N N . ALA A 1 300 ? -8.202 -10.745 17.550 1.00 91.94 300 ALA A N 1
ATOM 2308 C CA . ALA A 1 300 ? -8.904 -11.815 16.860 1.00 91.94 300 ALA A CA 1
ATOM 2309 C C . ALA A 1 300 ? -9.180 -12.975 17.844 1.00 91.94 300 ALA A C 1
ATOM 2311 O O . ALA A 1 300 ? -8.357 -13.223 18.732 1.00 91.94 300 ALA A O 1
ATOM 2312 N N . PRO A 1 301 ? -10.318 -13.683 17.723 1.00 84.81 301 PRO A N 1
ATOM 2313 C CA . PRO A 1 301 ? -10.595 -14.857 18.545 1.00 84.81 301 PRO A CA 1
ATOM 2314 C C . PRO A 1 301 ? -9.500 -15.916 18.368 1.00 84.81 301 PRO A C 1
ATOM 2316 O O . PRO A 1 301 ? -9.039 -16.141 17.248 1.00 84.81 301 PRO A O 1
ATOM 2319 N N . ALA A 1 302 ? -9.115 -16.594 19.455 1.00 71.38 302 ALA A N 1
ATOM 2320 C CA . ALA A 1 302 ? -8.048 -17.600 19.439 1.00 71.38 302 ALA A CA 1
ATOM 2321 C C . ALA A 1 302 ? -8.281 -18.702 18.381 1.00 71.38 302 ALA A C 1
ATOM 2323 O O . ALA A 1 302 ? -7.337 -19.112 17.704 1.00 71.38 302 ALA A O 1
ATOM 2324 N N . ASP A 1 303 ? -9.544 -19.086 18.167 1.00 63.91 303 ASP A N 1
ATOM 2325 C CA . ASP A 1 303 ? -9.959 -20.168 17.262 1.00 63.91 303 ASP A CA 1
ATOM 2326 C C . ASP A 1 303 ? -9.760 -19.869 15.766 1.00 63.91 303 ASP A C 1
ATOM 2328 O O . ASP A 1 303 ? -9.747 -20.785 14.946 1.00 63.91 303 ASP A O 1
ATOM 2332 N N . VAL A 1 304 ? -9.542 -18.605 15.388 1.00 59.94 304 VAL A N 1
ATOM 2333 C CA . VAL A 1 304 ? -9.260 -18.226 13.989 1.00 59.94 304 VAL A CA 1
ATOM 2334 C C . VAL A 1 304 ? -7.833 -18.616 13.581 1.00 59.94 304 VAL A C 1
ATOM 2336 O O . VAL A 1 304 ? -7.538 -18.759 12.398 1.00 59.94 304 VAL A O 1
ATOM 2339 N N . SER A 1 305 ? -6.951 -18.870 14.551 1.00 51.47 305 SER A N 1
ATOM 2340 C CA . SER A 1 305 ? -5.543 -19.201 14.294 1.00 51.47 305 SER A CA 1
ATOM 2341 C C . SER A 1 305 ? -5.337 -20.634 13.776 1.00 51.47 305 SER A C 1
ATOM 2343 O O . SER A 1 305 ? -4.232 -20.964 13.360 1.00 51.47 305 SER A O 1
ATOM 2345 N N . ALA A 1 306 ? -6.373 -21.486 13.819 1.00 43.09 306 ALA A N 1
ATOM 2346 C CA . ALA A 1 306 ? -6.262 -22.931 13.590 1.00 43.09 306 ALA A CA 1
ATOM 2347 C C . ALA A 1 306 ? -7.030 -23.471 12.362 1.00 43.09 306 ALA A C 1
ATOM 2349 O O . ALA A 1 306 ? -6.964 -24.671 12.107 1.00 43.09 306 ALA A O 1
ATOM 2350 N N . GLN A 1 307 ? -7.769 -22.637 11.614 1.00 39.03 307 GLN A N 1
ATOM 2351 C CA . GLN A 1 307 ? -8.681 -23.102 10.546 1.00 39.03 307 GLN A CA 1
ATOM 2352 C C . GLN A 1 307 ? -8.360 -22.615 9.119 1.00 39.03 307 GLN A C 1
ATOM 2354 O O . GLN A 1 307 ? -9.208 -22.743 8.237 1.00 39.03 307 GLN A O 1
ATOM 2359 N N . THR A 1 308 ? -7.158 -22.099 8.848 1.00 48.78 308 THR A N 1
ATOM 2360 C CA . THR A 1 308 ? -6.732 -21.745 7.475 1.00 48.78 308 THR A CA 1
ATOM 2361 C C . THR A 1 308 ? -5.354 -22.279 7.161 1.00 48.78 308 THR A C 1
ATOM 2363 O O . THR A 1 308 ? -4.432 -21.863 7.902 1.00 48.78 308 THR A O 1
#